Protein AF-A0A0F9LU82-F1 (afdb_monomer)

Organism: NCBI:txid412755

Sequence (277 aa):
MIYMGNAVGRAVEPMHMKAMAPLLRDPKYAYFPQIGDALMERVRGMSATYFLRHTDADIHLSLDSDIIDFKKEAIDLMCEQAEEFGIVGAVYICRSTARTFPASYFKEDQCIEFAHDTTPVPIRWIATGCVAVARRVFQAMVDTGMPLLHEEEDKRAFYDFYETMHYDLGKGNGGLIKLSEDYSFSERAMKLGFQSYINPAIRVGHVGPYVHRIEDMAQTILAPQPLSLTHVGKFWHIACEGIEETPEAMGRLKGDKPPREIQERFEKLKKETADVD

Mean predicted aligned error: 5.87 Å

Radius of gyration: 20.96 Å; Cα contacts (8 Å, |Δi|>4): 516; chains: 1; bounding box: 54×44×59 Å

Foldseek 3Di:
DEEEAEEEADDADPQLVVQCVVVVPDPLYDYDYFDDDNPRLLSVQLSLQCCLPPDPRFKYWYAYRQKHPWHPVLLVLQQVVCNVQFKEWAWFWDPAPLDTDIPFAADPLDDDDLDQQQDWDFGQFDDRNTMMGGSVLVVLLVVVVQDFPPVVVPSSTGGSLQDKDWDAPDPPRPGIDIDGSRNSNQVSSVVSVHTHIYGSPTWIFGDDVHTGTPCSNVDFAADDFDWDWDDDDPDIDIDTPRHTDDSVNSVHDPPPPPPPVVVVSVVVSVVVVVVVD

Secondary structure (DSSP, 8-state):
-EEE--EE-S---HHHHHHHHHHHTSTTEEE--EES-S-HHHHHHHHHHHHHHH---SEEEEE-TTEE---HHHHHHHHHHHHHHEEEE---B-S-SS---BSSBPPTT-----SS----EE-SB--TTEEEEEHHHHHHHHTTT--EETGGGGGG-EE-TT--EEEE--TTTT-EEEE-HHHHHHHHHHHTT-EEEE-TT---EEESSSEE-GGGGGPPPBPS--EEEEEETTEEEEEE---BPPTTTTTPPTT-SPPHHHHHHHHHHHHHHHTT-

Solvent-accessible surface area (backbone atoms only — not comparable to full-atom values): 15264 Å² total; per-residue (Å²): 85,37,34,33,32,20,46,34,70,87,64,70,39,71,59,23,54,60,40,42,48,67,45,74,72,35,88,60,43,45,83,51,70,37,68,87,50,90,54,60,39,57,38,42,12,30,30,52,34,44,47,68,74,74,47,87,41,49,31,45,32,24,50,28,32,44,40,22,70,46,50,58,71,55,52,51,49,36,45,58,48,3,67,80,53,34,29,21,25,46,63,37,36,44,86,40,95,63,62,55,46,64,57,41,44,65,47,87,92,63,82,79,78,75,48,83,59,63,66,69,42,79,41,54,24,45,38,59,46,35,25,18,33,17,46,68,56,59,48,56,50,44,73,75,68,57,62,68,39,54,60,92,54,58,91,63,24,21,37,68,62,17,53,64,38,80,45,73,61,39,89,92,61,76,26,77,42,76,37,52,32,37,41,24,29,34,49,57,40,40,78,72,74,44,53,34,25,32,28,38,42,49,61,37,29,28,61,52,104,53,75,40,36,64,69,57,66,76,56,86,56,66,41,97,65,76,70,47,80,46,81,58,98,92,44,77,47,79,52,60,85,77,51,63,49,49,62,58,80,50,68,41,70,89,74,78,66,66,56,69,69,55,48,54,50,51,56,50,54,53,51,63,60,63,77,73,117

Structure (mmCIF, N/CA/C/O backbone):
data_AF-A0A0F9LU82-F1
#
_entry.id   AF-A0A0F9LU82-F1
#
loop_
_atom_site.group_PDB
_atom_site.id
_atom_site.type_symbol
_atom_site.label_atom_id
_atom_site.label_alt_id
_atom_site.label_comp_id
_atom_site.label_asym_id
_atom_site.label_entity_id
_atom_site.label_seq_id
_atom_site.pdbx_PDB_ins_code
_atom_site.Cartn_x
_atom_site.Cartn_y
_atom_site.Cartn_z
_atom_site.occupancy
_atom_site.B_iso_or_equiv
_atom_site.auth_seq_id
_atom_site.auth_comp_id
_atom_site.auth_asym_id
_atom_site.auth_atom_id
_atom_site.pdbx_PDB_model_num
ATOM 1 N N . MET A 1 1 ? -13.569 -10.409 12.107 1.00 94.50 1 MET A N 1
ATOM 2 C CA . MET A 1 1 ? -14.141 -10.154 10.745 1.00 94.50 1 MET A CA 1
ATOM 3 C C . MET A 1 1 ? -13.215 -9.202 9.987 1.00 94.50 1 MET A C 1
ATOM 5 O O . MET A 1 1 ? -12.599 -8.374 10.646 1.00 94.50 1 MET A O 1
ATOM 9 N N . ILE A 1 2 ? -13.098 -9.282 8.653 1.00 98.44 2 ILE A N 1
ATOM 10 C CA . ILE A 1 2 ? -12.290 -8.343 7.844 1.00 98.44 2 ILE A CA 1
ATOM 11 C C . ILE A 1 2 ? -13.203 -7.370 7.089 1.00 98.44 2 ILE A C 1
ATOM 13 O O . ILE A 1 2 ? -14.070 -7.784 6.318 1.00 98.44 2 ILE A O 1
ATOM 17 N N . TYR A 1 3 ? -12.978 -6.072 7.278 1.00 98.62 3 TYR A N 1
ATOM 18 C CA . TYR A 1 3 ? -13.652 -5.003 6.546 1.00 98.62 3 TYR A CA 1
ATOM 19 C C . TYR A 1 3 ? -12.828 -4.606 5.320 1.00 98.62 3 TYR A C 1
ATOM 21 O O . TYR A 1 3 ? -11.722 -4.094 5.460 1.00 98.62 3 TYR A O 1
ATOM 29 N N . MET A 1 4 ? -13.360 -4.815 4.118 1.00 98.12 4 MET A N 1
ATOM 30 C CA . MET A 1 4 ? -12.722 -4.410 2.864 1.00 98.12 4 MET A CA 1
ATOM 31 C C . MET A 1 4 ? -13.222 -3.035 2.438 1.00 98.12 4 MET A C 1
ATOM 33 O O . MET A 1 4 ? -14.293 -2.894 1.841 1.00 98.12 4 MET A O 1
ATOM 37 N N . GLY A 1 5 ? -12.427 -2.026 2.771 1.00 96.56 5 GLY A N 1
ATOM 38 C CA . GLY A 1 5 ? -12.754 -0.615 2.658 1.00 96.56 5 GLY A CA 1
ATOM 39 C C . GLY A 1 5 ? -12.129 0.071 1.449 1.00 96.56 5 GLY A C 1
ATOM 40 O O . GLY A 1 5 ? -11.536 1.140 1.608 1.00 96.56 5 GLY A O 1
ATOM 41 N N . ASN A 1 6 ? -12.205 -0.548 0.272 1.00 95.50 6 ASN A N 1
ATOM 42 C CA . ASN A 1 6 ? -11.465 -0.112 -0.914 1.00 95.50 6 ASN A CA 1
ATOM 43 C C . ASN A 1 6 ? -11.845 1.316 -1.336 1.00 95.50 6 ASN A C 1
ATOM 45 O O . ASN A 1 6 ? -13.024 1.628 -1.515 1.00 95.50 6 ASN A O 1
ATOM 49 N N . ALA A 1 7 ? -10.836 2.159 -1.550 1.00 92.56 7 ALA A N 1
ATOM 50 C CA . ALA A 1 7 ? -10.994 3.488 -2.121 1.00 92.56 7 ALA A CA 1
ATOM 51 C C . ALA A 1 7 ? -10.928 3.392 -3.652 1.00 92.56 7 ALA A C 1
ATOM 53 O O . ALA A 1 7 ? -9.893 3.049 -4.220 1.00 92.56 7 ALA A O 1
ATOM 54 N N . VAL A 1 8 ? -12.044 3.650 -4.333 1.00 91.25 8 VAL A N 1
ATOM 55 C CA . VAL A 1 8 ? -12.148 3.487 -5.789 1.00 91.25 8 VAL A CA 1
ATOM 56 C C . VAL A 1 8 ? -12.160 4.859 -6.452 1.00 91.25 8 VAL A C 1
ATOM 58 O O . VAL A 1 8 ? -13.123 5.614 -6.332 1.00 91.25 8 VAL A O 1
ATOM 61 N N . GLY A 1 9 ? -11.096 5.166 -7.196 1.00 78.88 9 GLY A N 1
ATOM 62 C CA . GLY A 1 9 ? -10.938 6.467 -7.845 1.00 78.88 9 GLY A CA 1
ATOM 63 C C . GLY A 1 9 ? -11.918 6.705 -9.000 1.00 78.88 9 GLY A C 1
ATOM 64 O O . GLY A 1 9 ? -12.743 7.613 -8.948 1.00 78.88 9 GLY A O 1
ATOM 65 N N . ARG A 1 10 ? -11.806 5.930 -10.088 1.00 80.56 10 ARG A N 1
ATOM 66 C CA . ARG A 1 10 ? -12.598 6.157 -11.321 1.00 80.56 10 ARG A CA 1
ATOM 67 C C . ARG A 1 10 ? -13.255 4.907 -11.881 1.00 80.56 10 ARG A C 1
ATOM 69 O O . ARG A 1 10 ? -14.376 4.976 -12.372 1.00 80.56 10 ARG A O 1
ATOM 76 N N . ALA A 1 11 ? -12.544 3.791 -11.849 1.00 88.94 11 ALA A N 1
ATOM 77 C CA . ALA A 1 11 ? -12.988 2.533 -12.416 1.00 88.94 11 ALA A CA 1
ATOM 78 C C . ALA A 1 11 ? -12.410 1.379 -11.603 1.00 88.94 11 ALA A C 1
ATOM 80 O O . ALA A 1 11 ? -11.414 1.544 -10.895 1.00 88.94 11 ALA A O 1
ATOM 81 N N . VAL A 1 12 ? -13.045 0.218 -11.729 1.00 92.94 12 VAL A N 1
ATOM 82 C CA . VAL A 1 12 ? -12.541 -1.031 -11.171 1.00 92.94 12 VAL A CA 1
ATOM 83 C C . VAL A 1 12 ? -12.042 -1.904 -12.304 1.00 92.94 12 VAL A C 1
ATOM 85 O O . VAL A 1 12 ? -12.783 -2.170 -13.251 1.00 92.94 12 VAL A O 1
ATOM 88 N N . GLU A 1 13 ? -10.797 -2.355 -12.199 1.00 95.44 13 GLU A N 1
ATOM 89 C CA . GLU A 1 13 ? -10.204 -3.203 -13.221 1.00 95.44 13 GLU A CA 1
ATOM 90 C C . GLU A 1 13 ? -10.887 -4.583 -13.244 1.00 95.44 13 GLU A C 1
ATOM 92 O O . GLU A 1 13 ? -11.084 -5.200 -12.190 1.00 95.44 13 GLU A O 1
ATOM 97 N N . PRO A 1 14 ? -11.221 -5.149 -14.420 1.00 95.75 14 PRO A N 1
ATOM 98 C CA . PRO A 1 14 ? -11.837 -6.477 -14.492 1.00 95.75 14 PRO A CA 1
ATOM 99 C C . PRO A 1 14 ? -10.992 -7.566 -13.818 1.00 95.75 14 PRO A C 1
ATOM 101 O O . PRO A 1 14 ? -11.519 -8.480 -13.178 1.00 95.75 14 PRO A O 1
ATOM 104 N N . MET A 1 15 ? -9.666 -7.448 -13.921 1.00 96.44 15 MET A N 1
ATOM 105 C CA . MET A 1 15 ? -8.729 -8.366 -13.274 1.00 96.44 15 MET A CA 1
ATOM 106 C C . MET A 1 15 ? -8.678 -8.181 -11.752 1.00 96.44 15 MET A C 1
ATOM 108 O O . MET A 1 15 ? -8.490 -9.170 -11.044 1.00 96.44 15 MET A O 1
ATOM 112 N N . HIS A 1 16 ? -8.938 -6.972 -11.243 1.00 97.00 16 HIS A N 1
ATOM 113 C CA . HIS A 1 16 ? -9.127 -6.740 -9.810 1.00 97.00 16 HIS A CA 1
ATOM 114 C C . HIS A 1 16 ? -10.376 -7.472 -9.318 1.00 97.00 16 HIS A C 1
ATOM 116 O O . HIS A 1 16 ? -10.304 -8.234 -8.359 1.00 97.00 16 HIS A O 1
ATOM 122 N N . MET A 1 17 ? -11.506 -7.363 -10.030 1.00 96.56 17 MET A N 1
ATOM 123 C CA . MET A 1 17 ? -12.724 -8.104 -9.665 1.00 96.56 17 MET A CA 1
ATOM 124 C C . MET A 1 17 ? -12.529 -9.622 -9.697 1.00 96.56 17 MET A C 1
ATOM 126 O O . MET A 1 17 ? -13.060 -10.334 -8.843 1.00 96.56 17 MET A O 1
ATOM 130 N N . LYS A 1 18 ? -11.737 -10.132 -10.648 1.00 97.25 18 LYS A N 1
ATOM 131 C CA . LYS A 1 18 ? -11.356 -11.549 -10.685 1.00 97.25 18 LYS A CA 1
ATOM 132 C C . LYS A 1 18 ? -10.555 -11.955 -9.441 1.00 97.25 18 LYS A C 1
ATOM 134 O O . LYS A 1 18 ? -10.846 -13.007 -8.877 1.00 97.25 18 LYS A O 1
ATOM 139 N N . ALA A 1 19 ? -9.589 -11.138 -9.019 1.00 97.19 19 ALA A N 1
ATOM 140 C CA . ALA A 1 19 ? -8.785 -11.376 -7.817 1.00 97.19 19 ALA A CA 1
ATOM 141 C C . ALA A 1 19 ? -9.605 -11.231 -6.518 1.00 97.19 19 ALA A C 1
ATOM 143 O O . ALA A 1 19 ? -9.403 -11.991 -5.575 1.00 97.19 19 ALA A O 1
ATOM 144 N N . MET A 1 20 ? -10.594 -10.332 -6.494 1.00 97.62 20 MET A N 1
ATOM 145 C CA . MET A 1 20 ? -11.529 -10.148 -5.378 1.00 97.62 20 MET A CA 1
ATOM 146 C C . MET A 1 20 ? -12.541 -11.291 -5.236 1.00 97.62 20 MET A C 1
ATOM 148 O O . MET A 1 20 ? -13.021 -11.542 -4.134 1.00 97.62 20 MET A O 1
ATOM 152 N N . ALA A 1 21 ? -12.902 -11.988 -6.319 1.00 98.12 21 ALA A N 1
ATOM 153 C CA . ALA A 1 21 ? -14.004 -12.955 -6.303 1.00 98.12 21 ALA A CA 1
ATOM 154 C C . ALA A 1 21 ? -13.880 -14.066 -5.233 1.00 98.12 21 ALA A C 1
ATOM 156 O O . ALA A 1 21 ? -14.900 -14.400 -4.631 1.00 98.12 21 ALA A O 1
ATOM 157 N N . PRO A 1 22 ? -12.694 -14.645 -4.953 1.00 98.38 22 PRO A N 1
ATOM 158 C CA . PRO A 1 22 ? -12.514 -15.557 -3.824 1.00 98.38 22 PRO A CA 1
ATOM 159 C C . PRO A 1 22 ? -12.754 -14.905 -2.454 1.00 98.38 22 PRO A C 1
ATOM 161 O O . PRO A 1 22 ? -13.346 -15.549 -1.595 1.00 98.38 22 PRO A O 1
ATOM 164 N N . LEU A 1 23 ? -12.342 -13.646 -2.258 1.00 98.25 23 LEU A N 1
ATOM 165 C CA . LEU A 1 23 ? -12.567 -12.901 -1.010 1.00 98.25 23 LEU A CA 1
ATOM 166 C C . LEU A 1 23 ? -14.058 -12.621 -0.806 1.00 98.25 23 LEU A C 1
ATOM 168 O O . LEU A 1 23 ? -14.605 -12.903 0.249 1.00 98.25 23 LEU A O 1
ATOM 172 N N . LEU A 1 24 ? -14.741 -12.147 -1.852 1.00 97.75 24 LEU A N 1
ATOM 173 C CA . LEU A 1 24 ? -16.168 -11.796 -1.817 1.00 97.75 24 LEU A CA 1
ATOM 174 C C . LEU A 1 24 ? -17.103 -12.996 -1.593 1.00 97.75 24 LEU A C 1
ATOM 176 O O . LEU A 1 24 ? -18.275 -12.808 -1.277 1.00 97.75 24 LEU A O 1
ATOM 180 N N . ARG A 1 25 ? -16.618 -14.224 -1.805 1.00 98.12 25 ARG A N 1
ATOM 181 C CA . ARG A 1 25 ? -17.367 -15.461 -1.531 1.00 98.12 25 ARG A CA 1
ATOM 182 C C . ARG A 1 25 ? -17.151 -15.988 -0.118 1.00 98.12 25 ARG A C 1
ATOM 184 O O . ARG A 1 25 ? -17.876 -16.892 0.290 1.00 98.12 25 ARG A O 1
ATOM 191 N N . ASP A 1 26 ? -16.154 -15.475 0.591 1.00 98.38 26 ASP A N 1
ATOM 192 C CA . ASP A 1 26 ? -15.828 -15.908 1.939 1.00 98.38 26 ASP A CA 1
ATOM 193 C C . ASP A 1 26 ? -16.522 -14.987 2.960 1.00 98.38 26 ASP A C 1
ATOM 195 O O . ASP A 1 26 ? -16.278 -13.778 2.953 1.00 98.38 26 ASP A O 1
ATOM 199 N N . PRO A 1 27 ? -17.368 -15.527 3.859 1.00 97.38 27 PRO A N 1
ATOM 200 C CA . PRO A 1 27 ? -18.075 -14.733 4.865 1.00 97.38 27 PRO A CA 1
ATOM 201 C C . PRO A 1 27 ? -17.150 -14.026 5.871 1.00 97.38 27 PRO A C 1
ATOM 203 O O . PRO A 1 27 ? -17.616 -13.155 6.603 1.00 97.38 27 PRO A O 1
ATOM 206 N N . LYS A 1 28 ? -15.851 -14.362 5.919 1.00 97.69 28 LYS A N 1
ATOM 207 C CA . LYS A 1 28 ? -14.835 -13.632 6.696 1.00 97.69 28 LYS A CA 1
ATOM 208 C C . LYS A 1 28 ? -14.703 -12.174 6.242 1.00 97.69 28 LYS A C 1
ATOM 210 O O . LYS A 1 28 ? -14.330 -11.328 7.060 1.00 97.69 28 LYS A O 1
ATOM 215 N N . TYR A 1 29 ? -14.997 -11.886 4.973 1.00 98.44 29 TYR A N 1
ATOM 216 C CA . TYR A 1 29 ? -14.816 -10.577 4.358 1.00 98.44 29 TYR A CA 1
ATOM 217 C C . TYR A 1 29 ? -16.147 -9.866 4.122 1.00 98.44 29 TYR A C 1
ATOM 219 O O . TYR A 1 29 ? -17.061 -10.397 3.494 1.00 98.44 29 TYR A O 1
ATOM 227 N N . ALA A 1 30 ? -16.217 -8.609 4.545 1.00 97.81 30 ALA A N 1
ATOM 228 C CA . ALA A 1 30 ? -17.339 -7.728 4.267 1.00 97.81 30 ALA A CA 1
ATOM 229 C C . ALA A 1 30 ? -16.876 -6.566 3.375 1.00 97.81 30 ALA A C 1
ATOM 231 O O . ALA A 1 30 ? -15.903 -5.885 3.693 1.00 97.81 30 ALA A O 1
ATOM 232 N N . TYR A 1 31 ? -17.537 -6.365 2.233 1.00 97.06 31 TYR A N 1
ATOM 233 C CA . TYR A 1 31 ? -17.101 -5.427 1.193 1.00 97.06 31 TYR A CA 1
ATOM 234 C C . TYR A 1 31 ? -17.884 -4.115 1.227 1.00 97.06 31 TYR A C 1
ATOM 236 O O . TYR A 1 31 ? -19.092 -4.104 0.990 1.00 97.06 31 TYR A O 1
ATOM 244 N N . PHE A 1 32 ? -17.178 -3.013 1.478 1.00 95.62 32 PHE A N 1
ATOM 245 C CA . PHE A 1 32 ? -17.744 -1.673 1.633 1.00 95.62 32 PHE A CA 1
ATOM 246 C C . PHE A 1 32 ? -16.892 -0.636 0.879 1.00 95.62 32 PHE A C 1
ATOM 248 O O . PHE A 1 32 ? -16.183 0.165 1.496 1.00 95.62 32 PHE A O 1
ATOM 255 N N . PRO A 1 33 ? -16.907 -0.656 -0.466 1.00 94.44 33 PRO A N 1
ATOM 256 C CA . PRO A 1 33 ? -16.108 0.270 -1.254 1.00 94.44 33 PRO A CA 1
ATOM 257 C C . PRO A 1 33 ? -16.604 1.708 -1.094 1.00 94.44 33 PRO A C 1
ATOM 259 O O . PRO A 1 33 ? -17.808 1.963 -1.033 1.00 94.44 33 PRO A O 1
ATOM 262 N N . GLN A 1 34 ? -15.668 2.652 -1.107 1.00 93.25 34 GLN A N 1
ATOM 263 C CA . GLN A 1 34 ? -15.951 4.081 -1.165 1.00 93.25 34 GLN A CA 1
ATOM 264 C C . GLN A 1 34 ? -15.673 4.593 -2.582 1.00 93.25 34 GLN A C 1
ATOM 266 O O . GLN A 1 34 ? -14.581 4.400 -3.120 1.00 93.25 34 GLN A O 1
ATOM 271 N N . ILE A 1 35 ? -16.681 5.214 -3.197 1.00 90.88 35 ILE A N 1
ATOM 272 C CA . ILE A 1 35 ? -16.677 5.665 -4.598 1.00 90.88 35 ILE A CA 1
ATOM 273 C C . ILE A 1 35 ? -17.118 7.129 -4.696 1.00 90.88 35 ILE A C 1
ATOM 275 O O . ILE A 1 35 ? -17.832 7.634 -3.831 1.00 90.88 35 ILE A O 1
ATOM 279 N N . GLY A 1 36 ? -16.783 7.783 -5.811 1.00 84.56 36 GLY A N 1
ATOM 280 C CA . GLY A 1 36 ? -17.400 9.059 -6.191 1.00 84.56 36 GLY A CA 1
ATOM 281 C C . GLY A 1 36 ? -16.756 10.301 -5.579 1.00 84.56 36 GLY A C 1
ATOM 282 O O . GLY A 1 36 ? -17.395 11.349 -5.519 1.00 84.56 36 GLY A O 1
ATOM 283 N N . ASP A 1 37 ? -15.499 10.201 -5.158 1.00 88.75 37 ASP A N 1
ATOM 284 C CA . ASP A 1 37 ? -14.748 11.320 -4.608 1.00 88.75 37 ASP A CA 1
ATOM 285 C C . ASP A 1 37 ? -13.298 11.297 -5.114 1.00 88.75 37 ASP A C 1
ATOM 287 O O . ASP A 1 37 ? -12.630 10.265 -5.134 1.00 88.75 37 ASP A O 1
ATOM 291 N N . ALA A 1 38 ? -12.836 12.451 -5.596 1.00 89.44 38 ALA A N 1
ATOM 292 C CA . ALA A 1 38 ? -11.511 12.618 -6.179 1.00 89.44 38 ALA A CA 1
ATOM 293 C C . ALA A 1 38 ? -10.412 12.822 -5.123 1.00 89.44 38 ALA A C 1
ATOM 295 O O . ALA A 1 38 ? -9.231 12.694 -5.447 1.00 89.44 38 ALA A O 1
ATOM 296 N N . LEU A 1 39 ? -10.782 13.160 -3.883 1.00 93.25 39 LEU A N 1
ATOM 297 C CA . LEU A 1 39 ? -9.842 13.397 -2.798 1.00 93.25 39 LEU A CA 1
ATOM 298 C C . LEU A 1 39 ? -9.578 12.096 -2.037 1.00 93.25 39 LEU A C 1
ATOM 300 O O . LEU A 1 39 ? -10.348 11.700 -1.164 1.00 93.25 39 LEU A O 1
ATOM 304 N N . MET A 1 40 ? -8.477 11.426 -2.375 1.00 92.25 40 MET A N 1
ATOM 305 C CA . MET A 1 40 ? -8.234 10.056 -1.915 1.00 92.25 40 MET A CA 1
ATOM 306 C C . MET A 1 40 ? -7.983 9.946 -0.406 1.00 92.25 40 MET A C 1
ATOM 308 O O . MET A 1 40 ? -8.458 8.996 0.214 1.00 92.25 40 MET A O 1
ATOM 312 N N . GLU A 1 41 ? -7.363 10.960 0.207 1.00 95.44 41 GLU A N 1
ATOM 313 C CA . GLU A 1 41 ? -7.236 11.060 1.671 1.00 95.44 41 GLU A CA 1
ATOM 314 C C . GLU A 1 41 ? -8.608 11.033 2.370 1.00 95.44 41 GLU A C 1
ATOM 316 O O . GLU A 1 41 ? -8.802 10.269 3.316 1.00 95.44 41 GLU A O 1
ATOM 321 N N . ARG A 1 42 ? -9.606 11.749 1.831 1.00 95.38 42 ARG A N 1
ATOM 322 C CA . ARG A 1 42 ? -10.973 11.763 2.370 1.00 95.38 42 ARG A CA 1
ATOM 323 C C . ARG A 1 42 ? -11.689 10.436 2.152 1.00 95.38 42 ARG A C 1
ATOM 325 O O . ARG A 1 42 ? -12.332 9.939 3.069 1.00 95.38 42 ARG A O 1
ATOM 332 N N . VAL A 1 43 ? -11.557 9.827 0.972 1.00 95.12 43 VAL A N 1
ATOM 333 C CA . VAL A 1 43 ? -12.151 8.509 0.671 1.00 95.12 43 VAL A CA 1
ATOM 334 C C . VAL A 1 43 ? -11.651 7.444 1.647 1.00 95.12 43 VAL A C 1
ATOM 336 O O . VAL A 1 43 ? -12.449 6.710 2.238 1.00 95.12 43 VAL A O 1
ATOM 339 N N . ARG A 1 44 ? -10.330 7.379 1.849 1.00 96.69 44 ARG A N 1
ATOM 340 C CA . ARG A 1 44 ? -9.706 6.444 2.794 1.00 96.69 44 ARG A CA 1
ATOM 341 C C . ARG A 1 44 ? -10.087 6.777 4.239 1.00 96.69 44 ARG A C 1
ATOM 343 O O . ARG A 1 44 ? -10.415 5.864 4.995 1.00 96.69 44 ARG A O 1
ATOM 350 N N . GLY A 1 45 ? -10.139 8.061 4.598 1.00 97.25 45 GLY A N 1
ATOM 351 C CA . GLY A 1 45 ? -10.600 8.534 5.906 1.00 97.25 45 GLY A CA 1
ATOM 352 C C . GLY A 1 45 ? -12.037 8.111 6.222 1.00 97.25 45 GLY A C 1
ATOM 353 O O . GLY A 1 45 ? -12.283 7.534 7.282 1.00 97.25 45 GLY A O 1
ATOM 354 N N . MET A 1 46 ? -12.981 8.317 5.296 1.00 97.00 46 MET A N 1
ATOM 355 C CA . MET A 1 46 ? -14.379 7.873 5.435 1.00 97.00 46 MET A CA 1
ATOM 356 C C . MET A 1 46 ? -14.462 6.353 5.598 1.00 97.00 46 MET A C 1
ATOM 358 O O . MET A 1 46 ? -15.149 5.859 6.489 1.00 97.00 46 MET A O 1
ATOM 362 N N . SER A 1 47 ? -13.712 5.606 4.782 1.00 97.25 47 SER A N 1
ATOM 363 C CA . SER A 1 47 ? -13.653 4.145 4.850 1.00 97.25 47 SER A CA 1
ATOM 364 C C . SER A 1 47 ? -13.168 3.639 6.215 1.00 97.25 47 SER A C 1
ATOM 366 O O . SER A 1 47 ? -13.832 2.814 6.848 1.00 97.25 47 SER A O 1
ATOM 368 N N . ALA A 1 48 ? -12.035 4.157 6.692 1.00 98.12 48 ALA A N 1
ATOM 369 C CA . ALA A 1 48 ? -11.454 3.791 7.981 1.00 98.12 48 ALA A CA 1
ATOM 370 C C . ALA A 1 48 ? -12.329 4.242 9.161 1.00 98.12 48 ALA A C 1
ATOM 372 O O . ALA A 1 48 ? -12.461 3.524 10.151 1.00 98.12 48 ALA A O 1
ATOM 373 N N . THR A 1 49 ? -12.984 5.399 9.046 1.00 98.06 49 THR A N 1
ATOM 374 C CA . THR A 1 49 ? -13.917 5.890 10.067 1.00 98.06 49 THR A CA 1
ATOM 375 C C . THR A 1 49 ? -15.152 5.009 10.158 1.00 98.06 49 THR A C 1
ATOM 377 O O . THR A 1 49 ? -15.574 4.671 11.264 1.00 98.06 49 THR A O 1
ATOM 380 N N . TYR A 1 50 ? -15.706 4.585 9.019 1.00 97.12 50 TYR A N 1
ATOM 381 C CA . TYR A 1 50 ? -16.853 3.686 9.005 1.00 97.12 50 TYR A CA 1
ATOM 382 C C . TYR A 1 50 ? -16.508 2.335 9.631 1.00 97.12 50 TYR A C 1
ATOM 384 O O . TYR A 1 50 ? -17.219 1.858 10.515 1.00 97.12 50 TYR A O 1
ATOM 392 N N . PHE A 1 51 ? -15.371 1.759 9.234 1.00 98.12 51 PHE A N 1
ATOM 393 C CA . PHE A 1 51 ? -14.808 0.575 9.873 1.00 98.12 51 PHE A CA 1
ATOM 394 C C . PHE A 1 51 ? -14.721 0.738 11.393 1.00 98.12 51 PHE A C 1
ATOM 396 O O . PHE A 1 51 ? -15.234 -0.107 12.132 1.00 98.12 51 PHE A O 1
ATOM 403 N N . LEU A 1 52 ? -14.128 1.840 11.860 1.00 98.00 52 LEU A N 1
ATOM 404 C CA . LEU A 1 52 ? -13.897 2.080 13.277 1.00 98.00 52 LEU A CA 1
ATOM 405 C C . LEU A 1 52 ? -15.205 2.259 14.065 1.00 98.00 52 LEU A C 1
ATOM 407 O O . LEU A 1 52 ? -15.347 1.684 15.141 1.00 98.00 52 LEU A O 1
ATOM 411 N N . ARG A 1 53 ? -16.170 3.022 13.540 1.00 96.50 53 ARG A N 1
ATOM 412 C CA . ARG A 1 53 ? -17.370 3.445 14.286 1.00 96.50 53 ARG A CA 1
ATOM 413 C C . ARG A 1 53 ? -18.588 2.542 14.109 1.00 96.50 53 ARG A C 1
ATOM 415 O O . ARG A 1 53 ? -19.455 2.535 14.979 1.00 96.50 53 ARG A O 1
ATOM 422 N N . HIS A 1 54 ? -18.689 1.823 12.993 1.00 95.88 54 HIS A N 1
ATOM 423 C CA . HIS A 1 54 ? -19.933 1.155 12.584 1.00 95.88 54 HIS A CA 1
ATOM 424 C C . HIS A 1 54 ? -19.793 -0.349 12.360 1.00 95.88 54 HIS A C 1
ATOM 426 O O . HIS A 1 54 ? -20.750 -0.998 11.945 1.00 95.88 54 HIS A O 1
ATOM 432 N N . THR A 1 55 ? -18.622 -0.919 12.639 1.00 97.44 55 THR A N 1
ATOM 433 C CA . THR A 1 55 ? -18.390 -2.361 12.528 1.00 97.44 55 THR A CA 1
ATOM 434 C C . THR A 1 55 ? -17.615 -2.875 13.735 1.00 97.44 55 THR A C 1
ATOM 436 O O . THR A 1 55 ? -16.947 -2.106 14.424 1.00 97.44 55 THR A O 1
ATOM 439 N N . ASP A 1 56 ? -17.674 -4.184 13.952 1.00 97.19 56 ASP A N 1
ATOM 440 C CA . ASP A 1 56 ? -16.876 -4.948 14.913 1.00 97.19 56 ASP A CA 1
ATOM 441 C C . ASP A 1 56 ? -15.694 -5.679 14.244 1.00 97.19 56 ASP A C 1
ATOM 443 O O . ASP A 1 56 ? -15.051 -6.517 14.864 1.00 97.19 56 ASP A O 1
ATOM 447 N N . ALA A 1 57 ? -15.385 -5.371 12.977 1.00 98.38 57 ALA A N 1
ATOM 448 C CA . ALA A 1 57 ? -14.267 -5.985 12.263 1.00 98.38 57 ALA A CA 1
ATOM 449 C C . ALA A 1 57 ? -12.916 -5.646 12.910 1.00 98.38 57 ALA A C 1
ATOM 451 O O . ALA A 1 57 ? -12.699 -4.526 13.359 1.00 98.38 57 ALA A O 1
ATOM 452 N N . ASP A 1 58 ? -11.969 -6.572 12.895 1.00 98.50 58 ASP A N 1
ATOM 453 C CA . ASP A 1 58 ? -10.675 -6.409 13.570 1.00 98.50 58 ASP A CA 1
ATOM 454 C C . ASP A 1 58 ? -9.634 -5.759 12.655 1.00 98.50 58 ASP A C 1
ATOM 456 O O . ASP A 1 58 ? -8.765 -5.012 13.111 1.00 98.50 58 ASP A O 1
ATOM 460 N N . ILE A 1 59 ? -9.773 -5.996 11.349 1.00 98.81 59 ILE A N 1
ATOM 461 C CA . ILE A 1 59 ? -8.857 -5.550 10.302 1.00 98.81 59 ILE A CA 1
ATOM 462 C C . ILE A 1 59 ? -9.609 -4.724 9.257 1.00 98.81 59 ILE A C 1
ATOM 464 O O . ILE A 1 59 ? -10.637 -5.157 8.728 1.00 98.81 59 ILE A O 1
ATOM 468 N N . HIS A 1 60 ? -9.049 -3.562 8.923 1.00 98.81 60 HIS A N 1
ATOM 469 C CA . HIS A 1 60 ? -9.361 -2.807 7.713 1.00 98.81 60 HIS A CA 1
ATOM 470 C C . HIS A 1 60 ? -8.409 -3.253 6.606 1.00 98.81 60 HIS A C 1
ATOM 472 O O . HIS A 1 60 ? -7.193 -3.148 6.748 1.00 98.81 60 HIS A O 1
ATOM 478 N N . LEU A 1 61 ? -8.960 -3.780 5.521 1.00 98.75 61 LEU A N 1
ATOM 479 C CA . LEU A 1 61 ? -8.232 -4.159 4.321 1.00 98.75 61 LEU A CA 1
ATOM 480 C C . LEU A 1 61 ? -8.527 -3.136 3.222 1.00 98.75 61 LEU A C 1
ATOM 482 O O . LEU A 1 61 ? -9.681 -2.927 2.847 1.00 98.75 61 LEU A O 1
ATOM 486 N N . SER A 1 62 ? -7.472 -2.532 2.688 1.00 98.06 62 SER A N 1
ATOM 487 C CA . SER A 1 62 ? -7.523 -1.636 1.537 1.00 98.06 62 SER A CA 1
ATOM 488 C C . SER A 1 62 ? -6.848 -2.304 0.345 1.00 98.06 62 SER A C 1
ATOM 490 O O . SER A 1 62 ? -5.659 -2.624 0.396 1.00 98.06 62 SER A O 1
ATOM 492 N N . LEU A 1 63 ? -7.623 -2.509 -0.721 1.00 97.88 63 LEU A N 1
ATOM 493 C CA . LEU A 1 63 ? -7.150 -2.979 -2.020 1.00 97.88 63 LEU A CA 1
ATOM 494 C C . LEU A 1 63 ? -7.563 -1.959 -3.085 1.00 97.88 63 LEU A C 1
ATOM 496 O O . LEU A 1 63 ? -8.750 -1.826 -3.394 1.00 97.88 63 LEU A O 1
ATOM 500 N N . ASP A 1 64 ? -6.599 -1.232 -3.639 1.00 96.50 64 ASP A N 1
ATOM 501 C CA . ASP A 1 64 ? -6.856 -0.281 -4.716 1.00 96.50 64 ASP A CA 1
ATOM 502 C C . ASP A 1 64 ? -7.394 -1.023 -5.947 1.00 96.50 64 ASP A C 1
ATOM 504 O O . ASP A 1 64 ? -7.057 -2.179 -6.226 1.00 96.50 64 ASP A O 1
ATOM 508 N N . SER A 1 65 ? -8.278 -0.354 -6.684 1.00 95.75 65 SER A N 1
ATOM 509 C CA . SER A 1 65 ? -9.084 -0.963 -7.746 1.00 95.75 65 SER A CA 1
ATOM 510 C C . SER A 1 65 ? -8.301 -1.345 -9.009 1.00 95.75 65 SER A C 1
ATOM 512 O O . SER A 1 65 ? -8.877 -1.929 -9.929 1.00 95.75 65 SER A O 1
ATOM 514 N N . ASP A 1 66 ? -7.010 -1.016 -9.047 1.00 95.69 66 ASP A N 1
ATOM 515 C CA . ASP A 1 66 ? -6.018 -1.352 -10.067 1.00 95.69 66 ASP A CA 1
ATOM 516 C C . ASP A 1 66 ? -4.897 -2.270 -9.543 1.00 95.69 66 ASP A C 1
ATOM 518 O O . ASP A 1 66 ? -3.963 -2.585 -10.285 1.00 95.69 66 ASP A O 1
ATOM 522 N N . ILE A 1 67 ? -5.003 -2.768 -8.307 1.00 97.44 67 ILE A N 1
ATOM 523 C CA . ILE A 1 67 ? -4.134 -3.824 -7.784 1.00 97.44 67 ILE A CA 1
ATOM 524 C C . ILE A 1 67 ? -4.752 -5.188 -8.084 1.00 97.44 67 ILE A C 1
ATOM 526 O O . ILE A 1 67 ? -5.932 -5.426 -7.823 1.00 97.44 67 ILE A O 1
ATOM 530 N N . ILE A 1 68 ? -3.962 -6.090 -8.665 1.00 97.62 68 ILE A N 1
ATOM 531 C CA . ILE A 1 68 ? -4.408 -7.394 -9.171 1.00 97.62 68 ILE A CA 1
ATOM 532 C C . ILE A 1 68 ? -3.433 -8.517 -8.792 1.00 97.62 68 ILE A C 1
ATOM 534 O O . ILE A 1 68 ? -2.425 -8.286 -8.129 1.00 97.62 68 ILE A O 1
ATOM 538 N N . ASP A 1 69 ? -3.728 -9.742 -9.237 1.00 96.81 69 ASP A N 1
ATOM 539 C CA . ASP A 1 69 ? -2.904 -10.955 -9.077 1.00 96.81 69 ASP A CA 1
ATOM 540 C C . ASP A 1 69 ? -2.641 -11.413 -7.629 1.00 96.81 69 ASP A C 1
ATOM 542 O O . ASP A 1 69 ? -1.983 -12.434 -7.419 1.00 96.81 69 ASP A O 1
ATOM 546 N N . PHE A 1 70 ? -3.215 -10.740 -6.627 1.00 97.25 70 PHE A N 1
ATOM 547 C CA . PHE A 1 70 ? -3.218 -11.244 -5.258 1.00 97.25 70 PHE A CA 1
ATOM 548 C C . PHE A 1 70 ? -4.042 -12.533 -5.147 1.00 97.25 70 PHE A C 1
ATOM 550 O O . PHE A 1 70 ? -5.061 -12.726 -5.817 1.00 97.25 70 PHE A O 1
ATOM 557 N N . LYS A 1 71 ? -3.591 -13.424 -4.264 1.00 97.88 71 LYS A N 1
ATOM 558 C CA . LYS A 1 71 ? -4.277 -14.674 -3.925 1.00 97.88 71 LYS A CA 1
ATOM 559 C C . LYS A 1 71 ? -4.962 -14.535 -2.577 1.00 97.88 71 LYS A C 1
ATOM 561 O O . LYS A 1 71 ? -4.438 -13.859 -1.694 1.00 97.88 71 LYS A O 1
ATOM 566 N N . LYS A 1 72 ? -6.092 -15.217 -2.398 1.00 98.19 72 LYS A N 1
ATOM 567 C CA . LYS A 1 72 ? -6.840 -15.188 -1.138 1.00 98.19 72 LYS A CA 1
ATOM 568 C C . LYS A 1 72 ? -5.972 -15.593 0.047 1.00 98.19 72 LYS A C 1
ATOM 570 O O . LYS A 1 72 ? -5.959 -14.887 1.040 1.00 98.19 72 LYS A O 1
ATOM 575 N N . GLU A 1 73 ? -5.199 -16.663 -0.097 1.00 98.25 73 GLU A N 1
ATOM 576 C CA . GLU A 1 73 ? -4.358 -17.208 0.972 1.00 98.25 73 GLU A CA 1
ATOM 577 C C . GLU A 1 73 ? -3.285 -16.200 1.412 1.00 98.25 73 GLU A C 1
ATOM 579 O O . GLU A 1 73 ? -2.970 -16.092 2.593 1.00 98.25 73 GLU A O 1
ATOM 584 N N . ALA A 1 74 ? -2.757 -15.417 0.466 1.00 98.25 74 ALA A N 1
ATOM 585 C CA . ALA A 1 74 ? -1.800 -14.355 0.758 1.00 98.25 74 ALA A CA 1
ATOM 586 C C . ALA A 1 74 ? -2.460 -13.174 1.490 1.00 98.25 74 ALA A C 1
ATOM 588 O O . ALA A 1 74 ? -1.871 -12.621 2.414 1.00 98.25 74 ALA A O 1
ATOM 589 N N . ILE A 1 75 ? -3.684 -12.801 1.102 1.00 98.62 75 ILE A N 1
ATOM 590 C CA . ILE A 1 75 ? -4.452 -11.744 1.775 1.00 98.62 75 ILE A CA 1
ATOM 591 C C . ILE A 1 75 ? -4.894 -12.182 3.175 1.00 98.62 75 ILE A C 1
ATOM 593 O O . ILE A 1 75 ? -4.811 -11.384 4.102 1.00 98.62 75 ILE A O 1
ATOM 597 N N . ASP A 1 76 ? -5.323 -13.434 3.349 1.00 98.62 76 ASP A N 1
ATOM 598 C CA . ASP A 1 76 ? -5.639 -14.010 4.659 1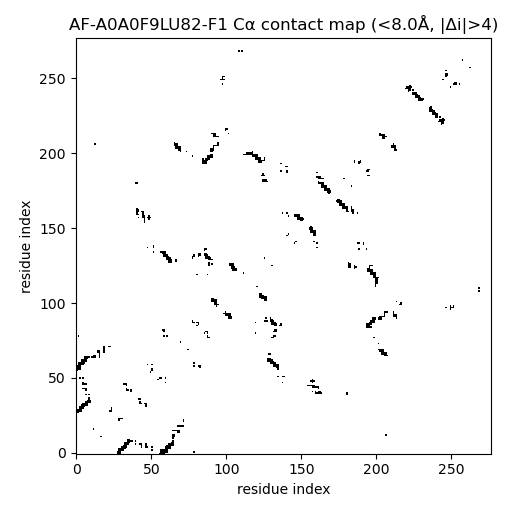.00 98.62 76 ASP A CA 1
ATOM 599 C C . ASP A 1 76 ? -4.439 -13.892 5.604 1.00 98.62 76 ASP A C 1
ATOM 601 O O . ASP A 1 76 ? -4.571 -13.307 6.679 1.00 98.62 76 ASP A O 1
ATOM 605 N N . LEU A 1 77 ? -3.265 -14.348 5.154 1.00 98.62 77 LEU A N 1
ATOM 606 C CA . LEU A 1 77 ? -2.026 -14.262 5.923 1.00 98.62 77 LEU A CA 1
ATOM 607 C C . LEU A 1 77 ? -1.641 -12.811 6.239 1.00 98.62 77 LEU A C 1
ATOM 609 O O . LEU A 1 77 ? -1.262 -12.507 7.363 1.00 98.62 77 LEU A O 1
ATOM 613 N N . MET A 1 78 ? -1.760 -11.898 5.273 1.00 98.62 78 MET A N 1
ATOM 614 C CA . MET A 1 78 ? -1.479 -10.474 5.489 1.00 98.62 78 MET A CA 1
ATOM 615 C C . MET A 1 78 ? -2.396 -9.864 6.558 1.00 98.62 78 MET A C 1
ATOM 617 O O . MET A 1 78 ? -1.940 -9.074 7.383 1.00 98.62 78 MET A O 1
ATOM 621 N N . CYS A 1 79 ? -3.681 -10.229 6.561 1.00 98.75 79 CYS A N 1
ATOM 622 C CA . CYS A 1 79 ? -4.630 -9.782 7.576 1.00 98.75 79 CYS A CA 1
ATOM 623 C C . CYS A 1 79 ? -4.316 -10.374 8.957 1.00 98.75 79 CYS A C 1
ATOM 625 O O . CYS A 1 79 ? -4.343 -9.629 9.931 1.00 98.75 79 CYS A O 1
ATOM 627 N N . GLU A 1 80 ? -3.963 -11.659 9.040 1.00 98.56 80 GLU A N 1
ATOM 628 C CA . GLU A 1 80 ? -3.521 -12.306 10.287 1.00 98.56 80 GLU A CA 1
ATOM 629 C C . GLU A 1 80 ? -2.255 -11.637 10.843 1.00 98.56 80 GLU A C 1
ATOM 631 O O . GLU A 1 80 ? -2.189 -11.279 12.016 1.00 98.56 80 GLU A O 1
ATOM 636 N N . GLN A 1 81 ? -1.275 -11.357 9.983 1.00 98.75 81 GLN A N 1
ATOM 637 C CA . GLN A 1 81 ? -0.067 -10.625 10.364 1.00 98.75 81 GLN A CA 1
ATOM 638 C C . GLN A 1 81 ? -0.389 -9.198 10.833 1.00 98.75 81 GLN A C 1
ATOM 640 O O . GLN A 1 81 ? 0.238 -8.698 11.764 1.00 98.75 81 GLN A O 1
ATOM 645 N N . ALA A 1 82 ? -1.374 -8.521 10.239 1.00 98.75 82 ALA A N 1
ATOM 646 C CA . ALA A 1 82 ? -1.773 -7.191 10.692 1.00 98.75 82 ALA A CA 1
ATOM 647 C C . ALA A 1 82 ? -2.344 -7.190 12.119 1.00 98.75 82 ALA A C 1
ATOM 649 O O . ALA A 1 82 ? -2.164 -6.197 12.824 1.00 98.75 82 ALA A O 1
ATOM 650 N N . GLU A 1 83 ? -2.954 -8.281 12.593 1.00 98.12 83 GLU A N 1
ATOM 651 C CA . GLU A 1 83 ? -3.392 -8.388 13.993 1.00 98.12 83 GLU A CA 1
ATOM 652 C C . GLU A 1 83 ? -2.192 -8.255 14.949 1.00 98.12 83 GLU A C 1
ATOM 654 O O . GLU A 1 83 ? -2.221 -7.444 15.884 1.00 98.12 83 GLU A O 1
ATOM 659 N N . GLU A 1 84 ? -1.091 -8.953 14.654 1.00 98.06 84 GLU A N 1
ATOM 660 C CA . GLU A 1 84 ? 0.145 -8.957 15.449 1.00 98.06 84 GLU A CA 1
ATOM 661 C C . GLU A 1 84 ? 0.989 -7.683 15.269 1.00 98.06 84 GLU A C 1
ATOM 663 O O . GLU A 1 84 ? 1.404 -7.057 16.250 1.00 98.06 84 GLU A O 1
ATOM 668 N N . PHE A 1 85 ? 1.206 -7.255 14.026 1.00 98.56 85 PHE A N 1
ATOM 669 C CA . PHE A 1 85 ? 2.147 -6.183 13.679 1.00 98.56 85 PHE A CA 1
ATOM 670 C C . PHE A 1 85 ? 1.491 -4.800 13.549 1.00 98.56 85 PHE A C 1
ATOM 672 O O . PHE A 1 85 ? 2.174 -3.775 13.538 1.00 98.56 85 PHE A O 1
ATOM 679 N N . GLY A 1 86 ? 0.163 -4.744 13.475 1.00 98.69 86 GLY A N 1
ATOM 680 C CA . GLY A 1 86 ? -0.624 -3.519 13.349 1.00 98.69 86 GLY A CA 1
ATOM 681 C C . GLY A 1 86 ? -0.849 -3.083 11.901 1.00 98.69 86 GLY A C 1
ATOM 682 O O . GLY A 1 86 ? -1.990 -2.827 11.530 1.00 98.69 86 GLY A O 1
ATOM 683 N N . ILE A 1 87 ? 0.208 -2.991 11.087 1.00 98.88 87 ILE A N 1
ATOM 684 C CA . ILE A 1 87 ? 0.137 -2.539 9.686 1.00 98.88 87 ILE A CA 1
ATOM 685 C C . ILE A 1 87 ? 1.003 -3.451 8.818 1.00 98.88 87 ILE A C 1
ATOM 687 O O . ILE A 1 87 ? 2.228 -3.444 8.953 1.00 98.88 87 ILE A O 1
ATOM 691 N N . VAL A 1 88 ? 0.384 -4.196 7.901 1.00 98.88 88 VAL A N 1
ATOM 692 C CA . VAL A 1 88 ? 1.091 -5.102 6.982 1.00 98.88 88 VAL A CA 1
ATOM 693 C C . VAL A 1 88 ? 0.538 -4.943 5.574 1.00 98.88 88 VAL A C 1
ATOM 695 O O . VAL A 1 88 ? -0.675 -4.922 5.386 1.00 98.88 88 VAL A O 1
ATOM 698 N N . GLY A 1 89 ? 1.406 -4.838 4.571 1.00 98.50 89 GLY A N 1
ATOM 699 C CA . GLY A 1 89 ? 0.980 -4.732 3.175 1.00 98.50 89 GLY A CA 1
ATOM 700 C C . GLY A 1 89 ? 1.872 -5.472 2.187 1.00 98.50 89 GLY A C 1
ATOM 701 O O . GLY A 1 89 ? 2.899 -6.055 2.542 1.00 98.50 89 GLY A O 1
ATOM 702 N N . ALA A 1 90 ? 1.464 -5.435 0.922 1.00 98.12 90 ALA A N 1
ATOM 703 C CA . ALA A 1 90 ? 2.234 -5.946 -0.205 1.00 98.12 90 ALA A CA 1
ATOM 704 C C . ALA A 1 90 ? 2.899 -4.794 -0.968 1.00 98.12 90 ALA A C 1
ATOM 706 O O . ALA A 1 90 ? 2.358 -3.690 -1.054 1.00 98.12 90 ALA A O 1
ATOM 707 N N . VAL A 1 91 ? 4.060 -5.059 -1.567 1.00 97.38 91 VAL A N 1
ATOM 708 C CA . VAL A 1 91 ? 4.762 -4.065 -2.386 1.00 97.38 91 VAL A CA 1
ATOM 709 C C . VAL A 1 91 ? 4.331 -4.179 -3.840 1.00 97.38 91 VAL A C 1
ATOM 711 O O . 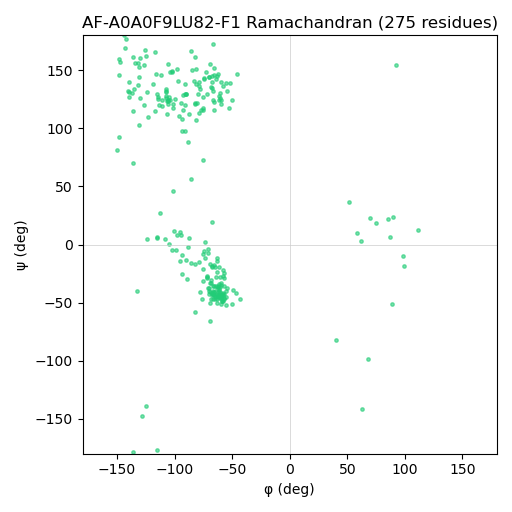VAL A 1 91 ? 4.380 -5.245 -4.448 1.00 97.38 91 VAL A O 1
ATOM 714 N N . TYR A 1 92 ? 3.970 -3.036 -4.405 1.00 96.19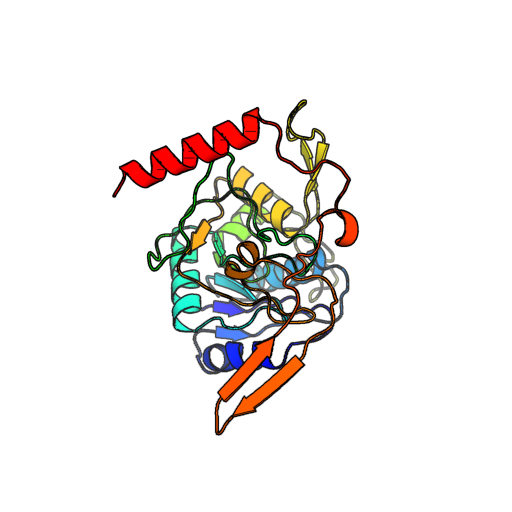 92 TYR A N 1
ATOM 715 C CA . TYR A 1 92 ? 3.789 -2.817 -5.832 1.00 96.19 92 TYR A CA 1
ATOM 716 C C . TYR A 1 92 ? 4.643 -1.627 -6.270 1.00 96.19 92 TYR A C 1
ATOM 718 O O . TYR A 1 92 ? 5.167 -0.883 -5.437 1.00 96.19 92 TYR A O 1
ATOM 726 N N . ILE A 1 93 ? 4.800 -1.442 -7.577 1.00 94.44 93 ILE A N 1
ATOM 727 C CA . ILE A 1 93 ? 5.605 -0.355 -8.143 1.00 94.44 93 ILE A CA 1
ATOM 728 C C . ILE A 1 93 ? 4.717 0.742 -8.726 1.00 94.44 93 ILE A C 1
ATOM 730 O O . ILE A 1 93 ? 3.570 0.496 -9.104 1.00 94.44 93 ILE A O 1
ATOM 734 N N . CYS A 1 94 ? 5.227 1.967 -8.807 1.00 89.88 94 CYS A N 1
ATOM 735 C CA . CYS A 1 94 ? 4.525 3.051 -9.489 1.00 89.88 94 CYS A CA 1
ATOM 736 C C . CYS A 1 94 ? 4.372 2.758 -10.992 1.00 89.88 94 CYS A C 1
ATOM 738 O O . CYS A 1 94 ? 5.287 2.243 -11.634 1.00 89.88 94 CYS A O 1
ATOM 740 N N . ARG A 1 95 ? 3.216 3.133 -11.559 1.00 84.44 95 ARG A N 1
ATOM 741 C CA . ARG A 1 95 ? 2.849 2.913 -12.971 1.00 84.44 95 ARG A CA 1
ATOM 742 C C . ARG A 1 95 ? 3.573 3.876 -13.901 1.00 84.44 95 ARG A C 1
ATOM 744 O O . ARG A 1 95 ? 2.996 4.836 -14.407 1.00 84.44 95 ARG A O 1
ATOM 751 N N . SER A 1 96 ? 4.861 3.651 -14.088 1.00 75.12 96 SER A N 1
ATOM 752 C CA . SER A 1 96 ? 5.680 4.439 -14.996 1.00 75.12 96 SER A CA 1
ATOM 753 C C . SER A 1 96 ? 6.625 3.516 -15.732 1.00 75.12 96 SER A C 1
ATOM 755 O O . SER A 1 96 ? 7.369 2.774 -15.106 1.00 75.12 96 SER A O 1
ATOM 757 N N . THR A 1 97 ? 6.622 3.585 -17.059 1.00 62.97 97 THR A N 1
ATOM 758 C CA . THR A 1 97 ? 7.641 2.924 -17.884 1.00 62.97 97 THR A CA 1
ATOM 759 C C . THR A 1 97 ? 8.988 3.626 -17.771 1.00 62.97 97 THR A C 1
ATOM 761 O O . THR A 1 97 ? 10.026 2.999 -17.901 1.00 62.97 97 THR A O 1
ATOM 764 N N . ALA A 1 98 ? 8.991 4.924 -17.472 1.00 63.59 98 ALA A N 1
ATOM 765 C CA . ALA A 1 98 ? 10.207 5.717 -17.399 1.00 63.59 98 ALA A CA 1
ATOM 766 C C . ALA A 1 98 ? 10.999 5.503 -16.105 1.00 63.59 98 ALA A C 1
ATOM 768 O O . ALA A 1 98 ? 12.232 5.476 -16.107 1.00 63.59 98 ALA A O 1
ATOM 769 N N . ARG A 1 99 ? 10.297 5.402 -14.973 1.00 67.31 99 ARG A N 1
ATOM 770 C CA . ARG A 1 99 ? 10.898 5.285 -13.641 1.00 67.31 99 ARG A CA 1
ATOM 771 C C . ARG A 1 99 ? 9.999 4.442 -12.747 1.00 67.31 99 ARG A C 1
ATOM 773 O O . ARG A 1 99 ? 9.106 4.966 -12.086 1.00 67.31 99 ARG A O 1
ATOM 780 N N . THR A 1 100 ? 10.264 3.146 -12.710 1.00 75.81 100 THR A N 1
ATOM 781 C CA . THR A 1 100 ? 9.646 2.228 -11.756 1.00 75.81 100 THR A CA 1
ATOM 782 C C . THR A 1 100 ? 10.391 2.309 -10.429 1.00 75.81 100 THR A C 1
ATOM 784 O O . THR A 1 100 ? 11.594 2.060 -10.360 1.00 75.81 100 THR A O 1
ATOM 787 N N . PHE A 1 101 ? 9.684 2.667 -9.369 1.00 86.94 101 PHE A N 1
ATOM 788 C CA . PHE A 1 101 ? 10.159 2.562 -7.994 1.00 86.94 101 PHE A CA 1
ATOM 789 C C . PHE A 1 101 ? 9.066 1.893 -7.160 1.00 86.94 101 PHE A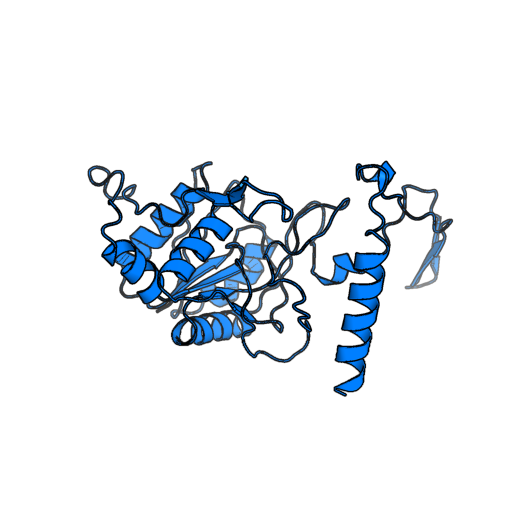 C 1
ATOM 791 O O . PHE A 1 101 ? 7.894 1.943 -7.560 1.00 86.94 101 PHE A O 1
ATOM 798 N N . PRO A 1 102 ? 9.417 1.255 -6.032 1.00 93.25 102 PRO A N 1
ATOM 799 C CA . PRO A 1 102 ? 8.425 0.721 -5.118 1.00 93.25 102 PRO A CA 1
ATOM 800 C C . PRO A 1 102 ? 7.517 1.860 -4.659 1.00 93.25 102 PRO A C 1
ATOM 802 O O . PRO A 1 102 ? 7.993 2.947 -4.337 1.00 93.25 102 PRO A O 1
ATOM 805 N N . ALA A 1 103 ? 6.211 1.617 -4.629 1.00 94.94 103 ALA A N 1
ATOM 806 C CA . ALA A 1 103 ? 5.251 2.595 -4.132 1.00 94.94 103 ALA A CA 1
ATOM 807 C C . ALA A 1 103 ? 5.396 2.821 -2.618 1.00 94.94 103 ALA A C 1
ATOM 809 O O . ALA A 1 103 ? 4.908 3.816 -2.108 1.00 94.94 103 ALA A O 1
ATOM 810 N N . SER A 1 104 ? 6.045 1.893 -1.905 1.00 96.62 104 SER A N 1
ATOM 811 C CA . SER A 1 104 ? 6.368 2.004 -0.479 1.00 96.62 104 SER A CA 1
ATOM 812 C C . SER A 1 104 ? 7.808 2.469 -0.271 1.00 96.62 104 SER A C 1
ATOM 814 O O . SER A 1 104 ? 8.694 2.155 -1.065 1.00 96.62 104 SER A O 1
ATOM 816 N N . TYR A 1 105 ? 8.062 3.162 0.837 1.00 94.94 105 TYR A N 1
ATOM 817 C CA . TYR A 1 105 ? 9.374 3.704 1.174 1.00 94.94 105 TYR A CA 1
ATOM 818 C C . TYR A 1 105 ? 10.083 2.822 2.211 1.00 94.94 105 TYR A C 1
ATOM 820 O O . TYR A 1 105 ? 9.585 2.617 3.322 1.00 94.94 105 TYR A O 1
ATOM 828 N N . PHE A 1 106 ? 11.260 2.301 1.867 1.00 94.88 106 PHE A N 1
ATOM 829 C CA . PHE A 1 106 ? 12.065 1.460 2.763 1.00 94.88 106 PHE A CA 1
ATOM 830 C C . PHE A 1 106 ? 12.957 2.305 3.678 1.00 94.88 106 PHE A C 1
ATOM 832 O O . PHE A 1 106 ? 13.116 3.514 3.484 1.00 94.88 106 PHE A O 1
ATOM 839 N N . LYS A 1 107 ? 13.524 1.686 4.715 1.00 91.50 107 LYS A N 1
ATOM 840 C CA . LYS A 1 107 ? 14.531 2.352 5.550 1.00 91.50 107 LYS A CA 1
ATOM 841 C C . LYS A 1 107 ? 15.823 2.534 4.743 1.00 91.50 107 LYS A C 1
ATOM 843 O O . LYS A 1 107 ? 16.069 1.820 3.773 1.00 91.50 107 LYS A O 1
ATOM 848 N N . GLU A 1 108 ? 16.631 3.521 5.119 1.00 87.19 108 GLU A N 1
ATOM 849 C CA . GLU A 1 108 ? 17.935 3.727 4.481 1.00 87.19 108 GLU A CA 1
ATOM 850 C C . GLU A 1 108 ? 18.809 2.475 4.660 1.00 87.19 108 GLU A C 1
ATOM 852 O O . GLU A 1 108 ? 18.766 1.851 5.719 1.00 87.19 108 GLU A O 1
ATOM 857 N N . ASP A 1 109 ? 19.549 2.092 3.615 1.00 86.56 109 ASP A N 1
ATOM 858 C CA . ASP A 1 109 ? 20.380 0.874 3.540 1.00 86.56 109 ASP A CA 1
ATOM 859 C C . ASP A 1 109 ? 19.665 -0.458 3.746 1.00 86.56 109 ASP A C 1
ATOM 861 O O . ASP A 1 109 ? 20.300 -1.507 3.848 1.00 86.56 109 ASP A O 1
ATOM 865 N N . GLN A 1 110 ? 18.338 -0.453 3.772 1.00 91.88 110 GLN A N 1
ATOM 866 C CA . GLN A 1 110 ? 17.590 -1.677 3.948 1.00 91.88 110 GLN A CA 1
ATOM 867 C C . GLN A 1 110 ? 17.598 -2.502 2.659 1.00 91.88 110 GLN A C 1
ATOM 869 O O . GLN A 1 110 ? 17.019 -2.100 1.648 1.00 91.88 110 GLN A O 1
ATOM 874 N N . CYS A 1 111 ? 18.202 -3.688 2.718 1.00 90.56 111 CYS A N 1
ATOM 875 C CA . CYS A 1 111 ? 18.025 -4.719 1.706 1.00 90.56 111 CYS A CA 1
ATOM 876 C C . CYS A 1 111 ? 16.842 -5.608 2.106 1.00 90.56 111 CYS A C 1
ATOM 878 O O . CYS A 1 111 ? 16.757 -6.052 3.251 1.00 90.56 111 CYS A O 1
ATOM 880 N N . ILE A 1 112 ? 15.910 -5.829 1.180 1.00 91.94 112 ILE A N 1
ATOM 881 C CA . ILE A 1 112 ? 14.769 -6.723 1.379 1.00 91.94 112 ILE A CA 1
ATOM 882 C C . ILE A 1 112 ? 14.761 -7.712 0.228 1.00 91.94 112 ILE A C 1
ATOM 884 O O . ILE A 1 112 ? 14.647 -7.318 -0.935 1.00 91.94 112 ILE A O 1
ATOM 888 N N . GLU A 1 113 ? 14.862 -8.991 0.563 1.00 93.75 113 GLU A N 1
ATOM 889 C CA . GLU A 1 113 ? 14.732 -10.056 -0.412 1.00 93.75 113 GLU A CA 1
ATOM 890 C C . GLU A 1 113 ? 13.254 -10.364 -0.656 1.00 93.75 113 GLU A C 1
ATOM 892 O O . GLU A 1 113 ? 12.504 -10.726 0.249 1.00 93.75 113 GLU A O 1
ATOM 897 N N . PHE A 1 114 ? 12.832 -10.234 -1.908 1.00 93.31 114 PHE A N 1
ATOM 898 C CA . PHE A 1 114 ? 11.504 -10.628 -2.347 1.00 93.31 114 PHE A CA 1
ATOM 899 C C . PHE A 1 114 ? 11.543 -12.099 -2.767 1.00 93.31 114 PHE A C 1
ATOM 901 O O . PHE A 1 114 ? 11.726 -12.414 -3.945 1.00 93.31 114 PHE A O 1
ATOM 908 N N . ALA A 1 115 ? 11.318 -12.994 -1.805 1.00 92.38 115 ALA A N 1
ATOM 909 C CA . ALA A 1 115 ? 11.380 -14.447 -1.984 1.00 92.38 115 ALA A CA 1
ATOM 910 C C . ALA A 1 115 ? 10.109 -15.144 -1.465 1.00 92.38 115 ALA A C 1
ATOM 912 O O . ALA A 1 115 ? 9.015 -14.599 -1.592 1.00 92.38 115 ALA A O 1
ATOM 913 N N . HIS A 1 116 ? 10.235 -16.370 -0.949 1.00 93.25 116 HIS A N 1
ATOM 914 C CA . HIS A 1 116 ? 9.129 -17.159 -0.396 1.00 93.25 116 HIS A CA 1
ATOM 915 C C . HIS A 1 116 ? 8.954 -17.001 1.121 1.00 93.25 116 HIS A C 1
ATOM 917 O O . HIS A 1 116 ? 7.951 -17.480 1.649 1.00 93.25 116 HIS A O 1
ATOM 923 N N . ASP A 1 117 ? 9.894 -16.348 1.812 1.00 95.62 117 ASP A N 1
ATOM 924 C CA . ASP A 1 117 ? 9.756 -16.050 3.238 1.00 95.62 117 ASP A CA 1
ATOM 925 C C . ASP A 1 117 ? 8.601 -15.067 3.458 1.00 95.62 117 ASP A C 1
ATOM 927 O O . ASP A 1 117 ? 8.553 -13.977 2.889 1.00 95.62 117 ASP A O 1
ATOM 931 N N . THR A 1 118 ? 7.640 -15.482 4.274 1.00 96.88 118 THR A N 1
ATOM 932 C CA . THR A 1 118 ? 6.443 -14.708 4.589 1.00 96.88 118 THR A CA 1
ATOM 933 C C . THR A 1 118 ? 6.623 -13.775 5.783 1.00 96.88 118 THR A C 1
ATOM 935 O O . THR A 1 118 ? 5.672 -13.089 6.153 1.00 96.88 118 THR A O 1
ATOM 938 N N . THR A 1 119 ? 7.787 -13.771 6.432 1.00 97.69 119 THR A N 1
ATOM 939 C CA . THR A 1 119 ? 8.046 -12.983 7.642 1.00 97.69 119 THR A CA 1
ATOM 940 C C . THR A 1 119 ? 7.893 -11.483 7.358 1.00 97.69 119 THR A C 1
ATOM 942 O O . THR A 1 119 ? 8.556 -10.965 6.457 1.00 97.69 119 THR A O 1
ATOM 945 N N . PRO A 1 120 ? 7.037 -10.751 8.102 1.00 98.12 120 PRO A N 1
ATOM 946 C CA . PRO A 1 120 ? 6.884 -9.315 7.907 1.00 98.12 120 PRO A CA 1
ATOM 947 C C . PRO A 1 120 ? 8.186 -8.549 8.161 1.00 98.12 120 PRO A C 1
ATOM 949 O O . PRO A 1 120 ? 8.789 -8.647 9.229 1.00 98.12 120 PRO A O 1
ATOM 952 N N . VAL A 1 121 ? 8.595 -7.725 7.197 1.00 98.12 121 VAL A N 1
ATOM 953 C CA . VAL A 1 121 ? 9.806 -6.900 7.266 1.00 98.12 121 VAL A CA 1
ATOM 954 C C . VAL A 1 121 ? 9.420 -5.440 7.525 1.00 98.12 121 VAL A C 1
ATOM 956 O O . VAL A 1 121 ? 8.609 -4.889 6.775 1.00 98.12 121 VAL A O 1
ATOM 959 N N . PRO A 1 122 ? 9.975 -4.772 8.555 1.00 98.31 122 PRO A N 1
ATOM 960 C CA . PRO A 1 122 ? 9.613 -3.395 8.885 1.00 98.31 122 PRO A CA 1
ATOM 961 C C . PRO A 1 122 ? 10.166 -2.415 7.848 1.00 98.31 122 PRO A C 1
ATOM 963 O O . PRO A 1 122 ? 11.366 -2.401 7.607 1.00 98.31 122 PRO A O 1
ATOM 966 N N . ILE A 1 123 ? 9.339 -1.527 7.304 1.00 98.12 123 ILE A N 1
ATOM 967 C CA . ILE A 1 123 ? 9.751 -0.495 6.329 1.00 98.12 123 ILE A CA 1
ATOM 968 C C . ILE A 1 123 ? 9.579 0.915 6.902 1.00 98.12 123 ILE A C 1
ATOM 970 O O . ILE A 1 123 ? 9.261 1.059 8.074 1.00 98.12 123 ILE A O 1
ATOM 974 N N . ARG A 1 124 ? 9.835 1.989 6.150 1.00 96.75 124 ARG A N 1
ATOM 975 C CA . ARG A 1 124 ? 9.615 3.348 6.674 1.00 96.75 124 ARG A CA 1
ATOM 976 C C . ARG A 1 124 ? 8.149 3.750 6.555 1.00 96.75 124 ARG A C 1
ATOM 978 O O . ARG A 1 124 ? 7.516 4.036 7.565 1.00 96.75 124 ARG A O 1
ATOM 985 N N . TRP A 1 125 ? 7.616 3.727 5.337 1.00 98.19 125 TRP A N 1
ATOM 986 C CA . TRP A 1 125 ? 6.240 4.124 5.046 1.00 98.19 125 TRP A CA 1
ATOM 987 C C . TRP A 1 125 ? 5.624 3.196 4.004 1.00 98.19 125 TRP A C 1
ATOM 989 O O . TRP A 1 125 ? 6.248 2.926 2.977 1.00 98.19 125 TRP A O 1
ATOM 999 N N . ILE A 1 126 ? 4.411 2.712 4.261 1.00 98.31 126 ILE A N 1
ATOM 1000 C CA . ILE A 1 126 ? 3.725 1.775 3.372 1.00 98.31 126 ILE A CA 1
ATOM 1001 C C . ILE A 1 126 ? 2.742 2.488 2.452 1.00 98.31 126 ILE A C 1
ATOM 1003 O O . ILE A 1 126 ? 2.032 3.400 2.872 1.00 98.31 126 ILE A O 1
ATOM 1007 N N . ALA A 1 127 ? 2.685 2.038 1.202 1.00 97.44 127 ALA A N 1
ATOM 1008 C CA . ALA A 1 127 ? 1.650 2.447 0.266 1.00 97.44 127 ALA A CA 1
ATOM 1009 C C . ALA A 1 127 ? 0.325 1.756 0.605 1.00 97.44 127 ALA A C 1
ATOM 1011 O O . ALA A 1 127 ? 0.292 0.581 0.971 1.00 97.44 127 ALA A O 1
ATOM 1012 N N . THR A 1 128 ? -0.788 2.465 0.453 1.00 96.75 128 THR A N 1
ATOM 1013 C CA . THR A 1 128 ? -2.094 2.001 0.959 1.00 96.75 128 THR A CA 1
ATOM 1014 C C . THR A 1 128 ? -2.944 1.246 -0.067 1.00 96.75 128 THR A C 1
ATOM 1016 O O . THR A 1 128 ? -4.097 0.909 0.216 1.00 96.75 128 THR A O 1
ATOM 1019 N N . GLY A 1 129 ? -2.380 0.930 -1.238 1.00 96.31 129 GLY A N 1
ATOM 1020 C CA . GLY A 1 129 ? -3.094 0.207 -2.290 1.00 96.31 129 GLY A CA 1
ATOM 1021 C C . GLY A 1 129 ? -3.207 -1.301 -2.090 1.00 96.31 129 GLY A C 1
ATOM 1022 O O . GLY A 1 129 ? -4.039 -1.934 -2.728 1.00 96.31 129 GLY A O 1
ATOM 1023 N N . CYS A 1 130 ? -2.424 -1.892 -1.189 1.00 98.31 130 CYS A N 1
ATOM 1024 C CA . CYS A 1 130 ? -2.618 -3.271 -0.742 1.00 98.31 130 CYS A CA 1
ATOM 1025 C C . CYS A 1 130 ? -2.126 -3.410 0.697 1.00 98.31 130 CYS A C 1
ATOM 1027 O O . CYS A 1 130 ? -0.990 -3.823 0.932 1.00 98.31 130 CYS A O 1
ATOM 1029 N N . VAL A 1 131 ? -2.963 -3.015 1.657 1.00 98.75 131 VAL A N 1
ATOM 1030 C CA . VAL A 1 131 ? -2.588 -2.949 3.075 1.00 98.75 131 VAL A CA 1
ATOM 1031 C C . VAL A 1 131 ? -3.712 -3.439 3.981 1.00 98.75 131 VAL A C 1
ATOM 1033 O O . VAL A 1 131 ? -4.884 -3.134 3.760 1.00 98.75 131 VAL A O 1
ATOM 1036 N N . ALA A 1 132 ? -3.339 -4.184 5.014 1.00 98.88 132 ALA A N 1
ATOM 1037 C CA . ALA A 1 132 ? -4.175 -4.558 6.140 1.00 98.88 132 ALA A CA 1
ATOM 1038 C C . ALA A 1 132 ? -3.737 -3.773 7.384 1.00 98.88 132 ALA A C 1
ATOM 1040 O O . ALA A 1 132 ? -2.549 -3.697 7.708 1.00 98.88 132 ALA A O 1
ATOM 1041 N N . VAL A 1 133 ? -4.704 -3.183 8.081 1.00 98.94 133 VAL A N 1
ATOM 1042 C CA . VAL A 1 133 ? -4.483 -2.348 9.262 1.00 98.94 133 VAL A CA 1
ATOM 1043 C C . VAL A 1 133 ? -5.392 -2.816 10.390 1.00 98.94 133 VAL A C 1
ATOM 1045 O O . VAL A 1 133 ? -6.612 -2.873 10.235 1.00 98.94 133 VAL A O 1
ATOM 1048 N N . ALA A 1 134 ? -4.814 -3.115 11.548 1.00 98.88 134 ALA A N 1
ATOM 1049 C CA . ALA A 1 134 ? -5.581 -3.476 12.729 1.00 98.88 134 ALA A CA 1
ATOM 1050 C C . ALA A 1 134 ? -6.350 -2.282 13.300 1.00 98.88 134 ALA A C 1
ATOM 1052 O O . ALA A 1 134 ? -5.838 -1.162 13.380 1.00 98.88 134 ALA A O 1
ATOM 1053 N N . ARG A 1 135 ? -7.554 -2.547 13.815 1.00 98.81 135 ARG A N 1
ATOM 1054 C CA . ARG A 1 135 ? -8.423 -1.571 14.493 1.00 98.81 135 ARG A CA 1
ATOM 1055 C C . ARG A 1 135 ? -7.688 -0.715 15.519 1.00 98.81 135 ARG A C 1
ATOM 1057 O O . ARG A 1 135 ? -7.896 0.496 15.563 1.00 98.81 135 ARG A O 1
ATOM 1064 N N . ARG A 1 136 ? -6.799 -1.330 16.306 1.00 98.75 136 ARG A N 1
ATOM 1065 C CA . ARG A 1 136 ? -6.019 -0.646 17.351 1.00 98.75 136 ARG A CA 1
ATOM 1066 C C . ARG A 1 136 ? -5.160 0.509 16.829 1.00 98.75 136 ARG A C 1
ATOM 1068 O O . ARG A 1 136 ? -4.910 1.438 17.584 1.00 98.75 136 ARG A O 1
ATOM 1075 N N . VAL A 1 137 ? -4.743 0.478 15.562 1.00 98.88 137 VAL A N 1
ATOM 1076 C CA . VAL A 1 137 ? -3.953 1.556 14.946 1.00 98.88 137 VAL A CA 1
ATOM 1077 C C . VAL A 1 137 ? -4.815 2.805 14.765 1.00 98.88 137 VAL A C 1
ATOM 1079 O O . VAL A 1 137 ? -4.437 3.883 15.215 1.00 98.88 137 VAL A O 1
ATOM 1082 N N . PHE A 1 138 ? -6.001 2.663 14.163 1.00 98.81 138 PHE A N 1
ATOM 1083 C CA . PHE A 1 138 ? -6.928 3.785 13.989 1.00 98.81 138 PHE A CA 1
ATOM 1084 C C . PHE A 1 138 ? -7.463 4.291 15.327 1.00 98.81 138 PHE A C 1
ATOM 1086 O O . PHE A 1 138 ? -7.532 5.500 15.531 1.00 98.81 138 PHE A O 1
ATOM 1093 N N . GLN A 1 139 ? -7.788 3.383 16.254 1.00 98.75 139 GLN A N 1
ATOM 1094 C CA . GLN A 1 139 ? -8.237 3.766 17.592 1.00 98.75 139 GLN A CA 1
ATOM 1095 C C . GLN A 1 139 ? -7.177 4.610 18.308 1.00 98.75 139 GLN A C 1
ATOM 1097 O O . GLN A 1 139 ? -7.496 5.689 18.791 1.00 98.75 139 GLN A O 1
ATOM 1102 N N . ALA A 1 140 ? -5.908 4.187 18.282 1.00 98.75 140 ALA A N 1
ATOM 1103 C CA . ALA A 1 140 ? -4.822 4.946 18.892 1.00 98.75 140 ALA A CA 1
ATOM 1104 C C . ALA A 1 140 ? -4.669 6.351 18.287 1.00 98.75 140 ALA A C 1
ATOM 1106 O O . ALA A 1 140 ? -4.348 7.289 19.010 1.00 98.75 140 ALA A O 1
ATOM 1107 N N . MET A 1 141 ? -4.917 6.520 16.981 1.00 98.62 141 MET A N 1
ATOM 1108 C CA . MET A 1 141 ? -4.939 7.845 16.350 1.00 98.62 141 MET A CA 1
ATOM 1109 C C . MET A 1 141 ? -6.109 8.699 16.841 1.00 98.62 141 MET A C 1
ATOM 1111 O O . MET A 1 141 ? -5.908 9.874 17.139 1.00 98.62 141 MET A O 1
ATOM 1115 N N . VAL A 1 142 ? -7.313 8.134 16.958 1.00 98.62 142 VAL A N 1
ATOM 1116 C CA . VAL A 1 142 ? -8.474 8.854 17.513 1.00 98.62 142 VAL A CA 1
ATOM 1117 C C . VAL A 1 142 ? -8.235 9.253 18.969 1.00 98.62 142 VAL A C 1
ATOM 1119 O O . VAL A 1 142 ? -8.514 10.393 19.337 1.00 98.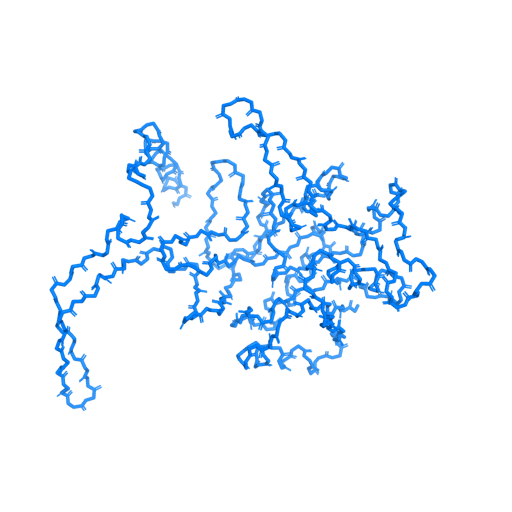62 142 VAL A O 1
ATOM 1122 N N . ASP A 1 143 ? -7.630 8.373 19.767 1.00 98.56 143 ASP A N 1
ATOM 1123 C CA . ASP A 1 143 ? -7.335 8.598 21.189 1.00 98.56 143 ASP A CA 1
ATOM 1124 C C . ASP A 1 143 ? -6.356 9.766 21.428 1.00 98.56 143 ASP A C 1
ATOM 1126 O O . ASP A 1 143 ? -6.275 10.290 22.538 1.00 98.56 143 ASP A O 1
ATOM 1130 N N . THR A 1 144 ? -5.660 10.243 20.386 1.00 98.06 144 THR A N 1
ATOM 1131 C CA . THR A 1 144 ? -4.872 11.493 20.439 1.00 98.06 144 THR A CA 1
ATOM 1132 C C . THR A 1 144 ? -5.721 12.769 20.491 1.00 98.06 144 THR A C 1
ATOM 1134 O O . THR A 1 144 ? -5.173 13.857 20.669 1.00 98.06 144 THR A O 1
ATOM 1137 N N . GLY A 1 145 ? -7.044 12.657 20.333 1.00 97.69 145 GLY A N 1
ATOM 1138 C CA . GLY A 1 145 ? -7.956 13.792 20.193 1.00 97.69 145 GLY A CA 1
ATOM 1139 C C . GLY A 1 145 ? -8.164 14.239 18.743 1.00 97.69 145 GLY A C 1
ATOM 1140 O O . GLY A 1 145 ? -8.508 15.398 18.513 1.00 97.69 145 GLY A O 1
ATOM 1141 N N . MET A 1 146 ? -7.944 13.355 17.760 1.00 97.38 146 MET A N 1
ATOM 1142 C CA . MET A 1 146 ? -8.190 13.662 16.346 1.00 97.38 146 MET A CA 1
ATOM 1143 C C . MET A 1 146 ? -9.674 14.021 16.136 1.00 97.38 146 MET A C 1
ATOM 1145 O O . MET A 1 146 ? -10.543 13.223 16.501 1.00 97.38 146 MET A O 1
ATOM 1149 N N . PRO A 1 147 ? -9.997 15.197 15.564 1.00 96.94 147 PRO A N 1
ATOM 1150 C CA . PRO A 1 147 ? -11.380 15.622 15.416 1.00 96.94 147 PRO A CA 1
ATOM 1151 C C . PRO A 1 147 ? -12.108 14.768 14.378 1.00 96.94 147 PRO A C 1
ATOM 1153 O O . PRO A 1 147 ? -11.546 14.396 13.346 1.00 96.94 147 PRO A O 1
ATOM 1156 N N . LEU A 1 148 ? -13.386 14.504 14.642 1.00 97.88 148 LEU A N 1
ATOM 1157 C CA . LEU A 1 148 ? -14.290 13.952 13.646 1.00 97.88 148 LEU A CA 1
ATOM 1158 C C . LEU A 1 148 ? -14.745 15.090 12.724 1.00 97.88 148 LEU A C 1
ATOM 1160 O O . LEU A 1 148 ? -15.442 16.009 13.149 1.00 97.88 148 LEU A O 1
ATOM 1164 N N . LEU A 1 149 ? -14.334 15.045 11.461 1.00 97.56 149 LEU A N 1
ATOM 1165 C CA . LEU A 1 149 ? -14.740 16.012 10.447 1.00 97.56 149 LEU A CA 1
ATOM 1166 C C . LEU A 1 149 ? -16.121 15.652 9.902 1.00 97.56 149 LEU A C 1
ATOM 1168 O O . LEU A 1 149 ? -16.479 14.477 9.861 1.00 97.56 149 LEU A O 1
ATOM 1172 N N . HIS A 1 150 ? -16.877 16.658 9.451 1.00 95.25 150 HIS A N 1
ATOM 1173 C CA . HIS A 1 150 ? -18.226 16.490 8.887 1.00 95.25 150 HIS A CA 1
ATOM 1174 C C . HIS A 1 150 ? -19.176 15.671 9.781 1.00 95.25 150 HIS A C 1
ATOM 1176 O O . HIS A 1 150 ? -19.985 14.895 9.278 1.00 95.25 150 HIS A O 1
ATOM 1182 N N . GLU A 1 151 ? -19.085 15.828 11.106 1.00 94.19 151 GLU A N 1
ATOM 1183 C CA . GLU A 1 151 ? -19.869 15.046 12.076 1.00 94.19 151 GLU A CA 1
ATOM 1184 C C . GLU A 1 151 ? -21.386 15.118 11.823 1.00 94.19 151 GLU A C 1
ATOM 1186 O O . GLU A 1 151 ? -22.077 14.104 11.915 1.00 94.19 151 GLU A O 1
ATOM 1191 N N . GLU A 1 152 ? -21.894 16.282 11.412 1.00 93.75 152 GLU A N 1
ATOM 1192 C CA . GLU A 1 152 ? -23.312 16.485 11.082 1.00 93.75 152 GLU A CA 1
ATOM 1193 C C . GLU A 1 152 ? -23.762 15.750 9.801 1.00 93.75 152 GLU A C 1
ATOM 1195 O O . GLU A 1 152 ? -24.959 15.563 9.587 1.00 93.75 152 GLU A O 1
ATOM 1200 N N . GLU A 1 153 ? -22.829 15.307 8.949 1.00 88.06 153 GLU A N 1
ATOM 1201 C CA . GLU A 1 153 ? -23.120 14.620 7.682 1.00 88.06 153 GLU A CA 1
ATOM 1202 C C . GLU A 1 153 ? -23.097 13.081 7.795 1.00 88.06 153 GLU A C 1
ATOM 1204 O O . GLU A 1 153 ? -23.136 12.411 6.761 1.00 88.06 153 GLU A O 1
ATOM 1209 N N . ASP A 1 154 ? -23.049 12.521 9.017 1.00 82.44 154 ASP A N 1
ATOM 1210 C CA . ASP A 1 154 ? -23.097 11.087 9.383 1.00 82.44 154 ASP A CA 1
ATOM 1211 C C . ASP A 1 154 ? -22.285 10.168 8.449 1.00 82.44 154 ASP A C 1
ATOM 1213 O O . ASP A 1 154 ? -21.119 9.872 8.701 1.00 82.44 154 ASP A O 1
ATOM 1217 N N . LYS A 1 155 ? -22.862 9.792 7.301 1.00 82.62 155 LYS A N 1
ATOM 1218 C CA . LYS A 1 155 ? -22.243 8.985 6.236 1.00 82.62 155 LYS A CA 1
ATOM 1219 C C . LYS A 1 155 ? -20.968 9.576 5.637 1.00 82.62 155 LYS A C 1
ATOM 1221 O O . LYS A 1 155 ? -20.214 8.839 5.008 1.00 82.62 155 LYS A O 1
ATOM 1226 N N . ARG A 1 156 ? -20.760 10.887 5.757 1.00 88.38 156 ARG A N 1
ATOM 1227 C CA . ARG A 1 156 ? -19.542 11.572 5.297 1.00 88.38 156 ARG A CA 1
ATOM 1228 C C . ARG A 1 156 ? -18.614 11.965 6.434 1.00 88.38 156 ARG A C 1
ATOM 1230 O O . ARG A 1 156 ? -17.570 12.544 6.156 1.00 88.38 156 ARG A O 1
ATOM 1237 N N . ALA A 1 157 ? -18.973 11.666 7.681 1.00 95.69 157 ALA A N 1
ATOM 1238 C CA . ALA A 1 157 ? -18.122 11.975 8.811 1.00 95.69 157 ALA A CA 1
ATOM 1239 C C . ALA A 1 157 ? -16.839 11.137 8.746 1.00 95.69 157 ALA A C 1
ATOM 1241 O O . ALA A 1 157 ? -16.893 9.920 8.542 1.00 95.69 157 ALA A O 1
ATOM 1242 N N . PHE A 1 158 ? -15.682 11.773 8.926 1.00 97.81 158 PHE A N 1
ATOM 1243 C CA . PHE A 1 158 ? -14.405 11.070 8.897 1.00 97.81 158 PHE A CA 1
ATOM 1244 C C . PHE A 1 158 ? -13.352 11.685 9.810 1.00 97.81 158 PHE A C 1
ATOM 1246 O O . PHE A 1 158 ? -13.281 12.896 9.984 1.00 97.81 158 PHE A O 1
ATOM 1253 N N . TYR A 1 159 ? -12.515 10.833 10.384 1.00 98.44 159 TYR A N 1
ATOM 1254 C CA . TYR A 1 159 ? -11.239 11.226 10.958 1.00 98.44 159 TYR A CA 1
ATOM 1255 C C . TYR A 1 159 ? -10.200 11.334 9.848 1.00 98.44 159 TYR A C 1
ATOM 1257 O O . TYR A 1 159 ? -10.119 10.471 8.966 1.00 98.44 159 TYR A O 1
ATOM 1265 N N . ASP A 1 160 ? -9.373 12.370 9.913 1.00 96.94 160 ASP A N 1
ATOM 1266 C CA . ASP A 1 160 ? -8.402 12.670 8.866 1.00 96.94 160 ASP A CA 1
ATOM 1267 C C . ASP A 1 160 ? -7.082 11.899 9.041 1.00 96.94 160 ASP A C 1
ATOM 1269 O O . ASP A 1 160 ? -5.986 12.451 9.151 1.00 96.94 160 ASP A O 1
ATOM 1273 N N . PHE A 1 161 ? -7.189 10.568 9.099 1.00 98.38 161 PHE A N 1
ATOM 1274 C CA . PHE A 1 161 ? -6.047 9.666 9.285 1.00 98.38 161 PHE A CA 1
ATOM 1275 C C . PHE A 1 161 ? -4.967 9.839 8.202 1.00 98.38 161 PHE A C 1
ATOM 1277 O O . PHE A 1 161 ? -3.780 9.605 8.451 1.00 98.38 161 PHE A O 1
ATOM 1284 N N . TYR A 1 162 ? -5.393 10.251 7.007 1.00 98.00 162 TYR A N 1
ATOM 1285 C CA . TYR A 1 162 ? -4.603 10.274 5.781 1.00 98.00 162 TYR A CA 1
ATOM 1286 C C . TYR A 1 162 ? -4.215 11.691 5.333 1.00 98.00 162 TYR A C 1
ATOM 1288 O O . TYR A 1 162 ? -3.584 11.827 4.295 1.00 98.00 162 TYR A O 1
ATOM 1296 N N . GLU A 1 163 ? -4.519 12.742 6.100 1.00 97.50 163 GLU A N 1
ATOM 1297 C CA . GLU A 1 163 ? -4.182 14.125 5.731 1.00 97.50 163 GLU A CA 1
ATOM 1298 C C . GLU A 1 163 ? -2.699 14.266 5.338 1.00 97.50 163 GLU A C 1
ATOM 1300 O O . GLU A 1 163 ? -1.790 13.931 6.117 1.00 97.50 163 GLU A O 1
ATOM 1305 N N . THR A 1 164 ? -2.423 14.783 4.140 1.00 97.31 164 THR A N 1
ATOM 1306 C CA . THR A 1 164 ? -1.037 15.065 3.722 1.00 97.31 164 THR A CA 1
ATOM 1307 C C . THR A 1 164 ? -0.315 15.989 4.715 1.00 97.31 164 THR A C 1
ATOM 1309 O O . THR A 1 164 ? -0.890 16.946 5.221 1.00 97.31 164 THR A O 1
ATOM 1312 N N . MET A 1 165 ? 0.962 15.727 5.012 1.00 96.81 165 MET A N 1
ATOM 1313 C CA . MET A 1 165 ? 1.724 16.515 5.992 1.00 96.81 165 MET A CA 1
ATOM 1314 C C . MET A 1 165 ? 3.076 16.958 5.442 1.00 96.81 165 MET A C 1
ATOM 1316 O O . MET A 1 165 ? 3.672 16.294 4.594 1.00 96.81 165 MET A O 1
ATOM 1320 N N . HIS A 1 166 ? 3.593 18.072 5.953 1.00 97.19 166 HIS A N 1
ATOM 1321 C CA . HIS A 1 166 ? 4.994 18.422 5.744 1.00 97.19 166 HIS A CA 1
ATOM 1322 C C . HIS A 1 166 ? 5.884 17.618 6.691 1.00 97.19 166 HIS A C 1
ATOM 1324 O O . HIS A 1 166 ? 5.552 17.432 7.863 1.00 97.19 166 HIS A O 1
ATOM 1330 N N . TYR A 1 167 ? 7.024 17.167 6.184 1.00 95.50 167 TYR A N 1
ATOM 1331 C CA . TYR A 1 167 ? 7.992 16.384 6.937 1.00 95.50 167 TYR A CA 1
ATOM 1332 C C . TYR A 1 167 ? 9.404 16.870 6.630 1.00 95.50 167 TYR A C 1
ATOM 1334 O O . TYR A 1 167 ? 9.760 17.026 5.467 1.00 95.50 167 TYR A O 1
ATOM 1342 N N . ASP A 1 168 ? 10.208 17.122 7.659 1.00 93.38 168 ASP A N 1
ATOM 1343 C CA . ASP A 1 168 ? 11.598 17.547 7.485 1.00 93.38 168 ASP A CA 1
ATOM 1344 C C . ASP A 1 168 ? 12.527 16.332 7.578 1.00 93.38 168 ASP A C 1
ATOM 1346 O O . ASP A 1 168 ? 12.690 15.737 8.642 1.00 93.38 168 ASP A O 1
ATOM 1350 N N . LEU A 1 169 ? 13.136 15.955 6.451 1.00 86.75 169 LEU A N 1
ATOM 1351 C CA . LEU A 1 169 ? 14.158 14.905 6.395 1.00 86.75 169 LEU A CA 1
ATOM 1352 C C . LEU A 1 169 ? 15.518 15.373 6.951 1.00 86.75 169 LEU A C 1
ATOM 1354 O O . LEU A 1 169 ? 16.431 14.561 7.106 1.00 86.75 169 LEU A O 1
ATOM 1358 N N . GLY A 1 170 ? 15.665 16.666 7.249 1.00 87.19 170 GLY A N 1
ATOM 1359 C CA . GLY A 1 170 ? 16.904 17.303 7.670 1.00 87.19 170 GLY A CA 1
ATOM 1360 C C . GLY A 1 170 ? 17.704 17.880 6.498 1.00 87.19 170 GLY A C 1
ATOM 1361 O O . GLY A 1 170 ? 17.618 17.441 5.344 1.00 87.19 170 GLY A O 1
ATOM 1362 N N . LYS A 1 171 ? 18.530 18.894 6.795 1.00 77.50 171 LYS A N 1
ATOM 1363 C CA . LYS A 1 171 ? 19.455 19.486 5.814 1.00 77.50 171 LYS A CA 1
ATOM 1364 C C . LYS A 1 171 ? 20.439 18.424 5.314 1.00 77.50 171 LYS A C 1
ATOM 1366 O O . LYS A 1 171 ? 21.123 17.802 6.116 1.00 77.50 171 LYS A O 1
ATOM 1371 N N . GLY A 1 172 ? 20.527 18.263 3.994 1.00 72.31 172 GLY A N 1
ATOM 1372 C CA . GLY A 1 172 ? 21.378 17.257 3.341 1.00 72.31 172 GLY A CA 1
ATOM 1373 C C . GLY A 1 172 ? 20.636 15.992 2.897 1.00 72.31 172 GLY A C 1
ATOM 1374 O O . GLY A 1 172 ? 21.098 15.337 1.973 1.00 72.31 172 GLY A O 1
ATOM 1375 N N . ASN A 1 173 ? 19.445 15.724 3.446 1.00 73.00 173 ASN A N 1
ATOM 1376 C CA . ASN A 1 173 ? 18.634 14.538 3.136 1.00 73.00 173 ASN A CA 1
ATOM 1377 C C . ASN A 1 173 ? 17.330 14.887 2.397 1.00 73.00 173 ASN A C 1
ATOM 1379 O O . ASN A 1 173 ? 16.333 14.187 2.512 1.00 73.00 173 ASN A O 1
ATOM 1383 N N . GLY A 1 174 ? 17.315 16.001 1.661 1.00 76.88 174 GLY A N 1
ATOM 1384 C CA . GLY A 1 174 ? 16.133 16.492 0.939 1.00 76.88 174 GLY A CA 1
ATOM 1385 C C . GLY A 1 174 ? 15.349 17.597 1.656 1.00 76.88 174 GLY A C 1
ATOM 1386 O O . GLY A 1 174 ? 14.531 18.250 1.016 1.00 76.88 174 GLY A O 1
ATOM 1387 N N . GLY A 1 175 ? 15.647 17.883 2.930 1.00 89.31 175 GLY A N 1
ATOM 1388 C CA . GLY A 1 175 ? 15.013 18.970 3.682 1.00 89.31 175 GLY A CA 1
ATOM 1389 C C . GLY A 1 175 ? 13.507 18.774 3.869 1.00 89.31 175 GLY A C 1
ATOM 1390 O O . GLY A 1 175 ? 13.038 17.658 4.092 1.00 89.31 175 GLY A O 1
ATOM 1391 N N . LEU A 1 176 ? 12.752 19.870 3.786 1.00 93.94 176 LEU A N 1
ATOM 1392 C CA . LEU A 1 176 ? 11.303 19.859 3.959 1.00 93.94 176 LEU A CA 1
ATOM 1393 C C . LEU A 1 176 ? 10.609 19.277 2.719 1.00 93.94 176 LEU A C 1
ATOM 1395 O O . LEU A 1 176 ? 10.671 19.855 1.634 1.00 93.94 176 LEU A O 1
ATOM 1399 N N . ILE A 1 177 ? 9.909 18.162 2.904 1.00 94.12 177 ILE A N 1
ATOM 1400 C CA . ILE A 1 177 ? 9.123 17.471 1.879 1.00 94.12 177 ILE A CA 1
ATOM 1401 C C . ILE A 1 177 ? 7.635 17.458 2.242 1.00 94.12 177 ILE A C 1
ATOM 1403 O O . ILE A 1 177 ? 7.251 17.723 3.383 1.00 94.12 177 ILE A O 1
ATOM 1407 N N . LYS A 1 178 ? 6.785 17.119 1.268 1.00 96.12 178 LYS A N 1
ATOM 1408 C CA . LYS A 1 178 ? 5.365 16.829 1.488 1.00 96.12 178 LYS A CA 1
ATOM 1409 C C . LYS A 1 178 ? 5.138 15.323 1.391 1.00 96.12 178 LYS A C 1
ATOM 1411 O O . LYS A 1 178 ? 5.416 14.737 0.347 1.00 96.12 178 LYS A O 1
ATOM 1416 N N . LEU A 1 179 ? 4.633 14.719 2.461 1.00 97.06 179 LEU A N 1
ATOM 1417 C CA . LEU A 1 179 ? 4.178 13.333 2.458 1.00 97.06 179 LEU A CA 1
ATOM 1418 C C . LEU A 1 179 ? 2.802 13.248 1.790 1.00 97.06 179 LEU A C 1
ATOM 1420 O O . LEU A 1 179 ? 1.919 14.066 2.069 1.00 97.06 179 LEU A O 1
ATOM 1424 N N . SER A 1 180 ? 2.648 12.268 0.900 1.00 96.12 180 SER A N 1
ATOM 1425 C CA . SER A 1 180 ? 1.355 11.813 0.379 1.00 96.12 180 SER A CA 1
ATOM 1426 C C . SER A 1 180 ? 0.523 11.162 1.484 1.00 96.12 180 SER A C 1
ATOM 1428 O O . SER A 1 180 ? 0.994 10.978 2.607 1.00 96.12 180 SER A O 1
ATOM 1430 N N . GLU A 1 181 ? -0.734 10.850 1.188 1.00 97.44 181 GLU A N 1
ATOM 1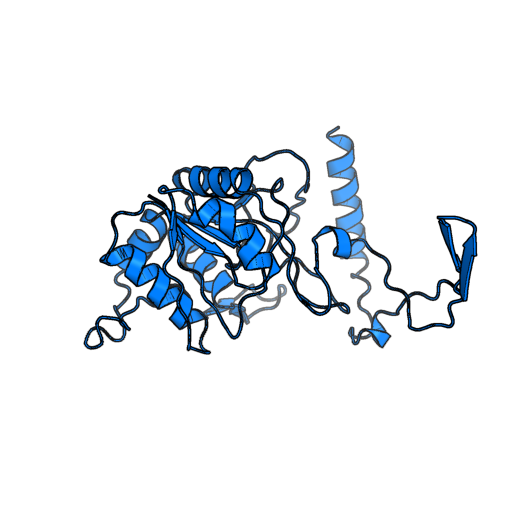431 C CA . GLU A 1 181 ? -1.722 10.440 2.180 1.00 97.44 181 GLU A CA 1
ATOM 1432 C C . GLU A 1 181 ? -1.356 9.118 2.878 1.00 97.44 181 GLU A C 1
ATOM 1434 O O . GLU A 1 181 ? -1.549 8.943 4.082 1.00 97.44 181 GLU A O 1
ATOM 1439 N N . ASP A 1 182 ? -0.747 8.205 2.126 1.00 97.06 182 ASP A N 1
ATOM 1440 C CA . ASP A 1 182 ? -0.251 6.909 2.579 1.00 97.06 182 ASP A CA 1
ATOM 1441 C C . ASP A 1 182 ? 0.957 7.024 3.526 1.00 97.06 182 ASP A C 1
ATOM 1443 O O . ASP A 1 182 ? 0.983 6.434 4.615 1.00 97.06 182 ASP A O 1
ATOM 1447 N N . TYR A 1 183 ? 1.940 7.843 3.160 1.00 98.06 183 TYR A N 1
ATOM 1448 C CA . TYR A 1 183 ? 3.128 8.088 3.975 1.00 98.06 183 TYR A CA 1
ATOM 1449 C C . TYR A 1 183 ? 2.798 8.908 5.214 1.00 98.06 183 TYR A C 1
ATOM 1451 O O . TYR A 1 183 ? 3.305 8.626 6.297 1.00 98.06 183 TYR A O 1
ATOM 1459 N N . SER A 1 184 ? 1.891 9.871 5.080 1.00 98.25 184 SER A N 1
ATOM 1460 C CA . SER A 1 184 ? 1.331 10.623 6.193 1.00 98.25 184 SER A CA 1
ATOM 1461 C C . SER A 1 184 ? 0.666 9.718 7.229 1.00 98.25 184 SER A C 1
ATOM 1463 O O . SER A 1 184 ? 0.924 9.860 8.425 1.00 98.25 184 SER A O 1
ATOM 1465 N N . PHE A 1 185 ? -0.169 8.773 6.789 1.00 98.62 185 PHE A N 1
ATOM 1466 C CA . PHE A 1 185 ? -0.783 7.780 7.670 1.00 98.62 185 PHE A CA 1
ATOM 1467 C C . PHE A 1 185 ? 0.278 6.938 8.395 1.00 98.62 185 PHE A C 1
ATOM 1469 O O . PHE A 1 185 ? 0.248 6.818 9.622 1.00 98.62 185 PHE A O 1
ATOM 1476 N N . SER A 1 186 ? 1.259 6.423 7.646 1.00 98.50 186 SER A N 1
ATOM 1477 C CA . SER A 1 186 ? 2.366 5.631 8.198 1.00 98.50 186 SER A CA 1
ATOM 1478 C C . SER A 1 186 ? 3.164 6.415 9.248 1.00 98.50 186 SER A C 1
ATOM 1480 O O . SER A 1 186 ? 3.483 5.890 10.311 1.00 98.50 186 SER A O 1
ATOM 1482 N N . GLU A 1 187 ? 3.445 7.692 8.983 1.00 98.31 187 GLU A N 1
ATOM 1483 C CA . GLU A 1 187 ? 4.158 8.591 9.892 1.00 98.31 187 GLU A CA 1
ATOM 1484 C C . GLU A 1 187 ? 3.352 8.894 11.164 1.00 98.31 187 GLU A C 1
ATOM 1486 O O . GLU A 1 187 ? 3.905 8.874 12.265 1.00 98.31 187 GLU A O 1
ATOM 1491 N N . ARG A 1 188 ? 2.036 9.136 11.047 1.00 98.31 188 ARG A N 1
ATOM 1492 C CA . ARG A 1 188 ? 1.154 9.295 12.219 1.00 98.31 188 ARG A CA 1
ATOM 1493 C C . ARG A 1 188 ? 1.166 8.037 13.082 1.00 98.31 188 ARG A C 1
ATOM 1495 O O . ARG A 1 188 ? 1.302 8.146 14.296 1.00 98.31 188 ARG A O 1
ATOM 1502 N N . ALA A 1 189 ? 1.076 6.859 12.465 1.00 98.56 189 ALA A N 1
ATOM 1503 C CA . ALA A 1 189 ? 1.111 5.590 13.185 1.00 98.56 189 ALA A CA 1
ATOM 1504 C C . ALA A 1 189 ? 2.461 5.392 13.893 1.00 98.56 189 ALA A C 1
ATOM 1506 O O . ALA A 1 189 ? 2.504 5.012 15.063 1.00 98.56 189 ALA A O 1
ATOM 1507 N N . MET A 1 190 ? 3.559 5.727 13.212 1.00 98.06 190 MET A N 1
ATOM 1508 C CA . MET A 1 190 ? 4.911 5.632 13.760 1.00 98.06 190 MET A CA 1
ATOM 1509 C C . MET A 1 190 ? 5.125 6.524 14.983 1.00 98.06 190 MET A C 1
ATOM 1511 O O . MET A 1 190 ? 5.703 6.076 15.973 1.00 98.06 190 MET A O 1
ATOM 1515 N N . LYS A 1 191 ? 4.590 7.750 14.976 1.00 98.06 191 LYS A N 1
ATOM 1516 C CA . LYS A 1 191 ? 4.622 8.652 16.144 1.00 98.06 191 LYS A CA 1
ATOM 1517 C C . LYS A 1 191 ? 3.893 8.093 17.370 1.00 98.06 191 LYS A C 1
ATOM 1519 O O . LYS A 1 191 ? 4.166 8.534 18.482 1.00 98.06 191 LYS A O 1
ATOM 1524 N N . LEU A 1 192 ? 3.002 7.121 17.176 1.00 98.44 192 LEU A N 1
ATOM 1525 C CA . LEU A 1 192 ? 2.271 6.416 18.232 1.00 98.44 192 LEU A CA 1
ATOM 1526 C C . LEU A 1 192 ? 2.900 5.061 18.596 1.00 98.44 192 LEU A C 1
ATOM 1528 O O . LEU A 1 192 ? 2.317 4.302 19.365 1.00 98.44 192 LEU A O 1
ATOM 1532 N N . GLY A 1 193 ? 4.087 4.752 18.065 1.00 98.19 193 GLY A N 1
ATOM 1533 C CA . GLY A 1 193 ? 4.824 3.523 18.361 1.00 98.19 193 GLY A CA 1
ATOM 1534 C C . GLY A 1 193 ? 4.460 2.325 17.481 1.00 98.19 193 GLY A C 1
ATOM 1535 O O . GLY A 1 193 ? 4.963 1.230 17.724 1.00 98.19 193 GLY A O 1
ATOM 1536 N N . PHE A 1 194 ? 3.621 2.503 16.456 1.00 98.50 194 PHE A N 1
ATOM 1537 C CA . PHE A 1 194 ? 3.380 1.459 15.458 1.00 98.50 194 PHE A CA 1
ATOM 1538 C C . PHE A 1 194 ? 4.476 1.450 14.389 1.00 98.50 194 PHE A C 1
ATOM 1540 O O . PHE A 1 194 ? 5.199 2.418 14.190 1.00 98.50 194 PHE A O 1
ATOM 1547 N N . GLN A 1 195 ? 4.601 0.346 13.664 1.00 98.06 195 GLN A N 1
ATOM 1548 C CA . GLN A 1 195 ? 5.562 0.203 12.577 1.00 98.06 195 GLN A CA 1
ATOM 1549 C C . GLN A 1 195 ? 4.823 -0.375 11.370 1.00 98.06 195 GLN A C 1
ATOM 1551 O O . GLN A 1 195 ? 3.999 -1.271 11.512 1.00 98.06 195 GLN A O 1
ATOM 1556 N N . SER A 1 196 ? 5.094 0.165 10.183 1.00 98.56 196 SER A N 1
ATOM 1557 C CA . SER A 1 196 ? 4.635 -0.428 8.924 1.00 98.56 196 SER A CA 1
ATOM 1558 C C . SER A 1 196 ? 5.527 -1.599 8.524 1.00 98.56 196 SER A C 1
ATOM 1560 O O . SER A 1 196 ? 6.753 -1.470 8.593 1.00 98.56 196 SER A O 1
ATOM 1562 N N . TYR A 1 197 ? 4.924 -2.696 8.072 1.00 98.81 197 TYR A N 1
ATOM 1563 C CA . TYR A 1 197 ? 5.621 -3.893 7.606 1.00 98.81 197 TYR A CA 1
ATOM 1564 C C . TYR A 1 197 ? 5.158 -4.302 6.212 1.00 98.81 197 TYR A C 1
ATOM 1566 O O . TYR A 1 197 ? 4.019 -4.048 5.822 1.00 98.81 197 TYR A O 1
ATOM 1574 N N . ILE A 1 198 ? 6.024 -4.992 5.478 1.00 98.44 198 ILE A N 1
ATOM 1575 C CA . ILE A 1 198 ? 5.654 -5.677 4.239 1.00 98.44 198 ILE A CA 1
ATOM 1576 C C . ILE A 1 198 ? 5.829 -7.178 4.393 1.00 98.44 198 ILE A C 1
ATOM 1578 O O . ILE A 1 198 ? 6.757 -7.618 5.063 1.00 98.44 198 ILE A O 1
ATOM 1582 N N . ASN A 1 199 ? 4.975 -7.959 3.741 1.00 98.44 199 ASN A N 1
ATOM 1583 C CA . ASN A 1 199 ? 5.214 -9.386 3.561 1.00 98.44 199 ASN A CA 1
ATOM 1584 C C . ASN A 1 199 ? 5.908 -9.600 2.201 1.00 98.44 199 ASN A C 1
ATOM 1586 O O . ASN A 1 199 ? 5.262 -9.433 1.158 1.00 98.44 199 ASN A O 1
ATOM 1590 N N . PRO A 1 200 ? 7.211 -9.943 2.178 1.00 97.12 200 PRO A N 1
ATOM 1591 C CA . PRO A 1 200 ? 7.985 -9.996 0.944 1.00 97.12 200 PRO A CA 1
ATOM 1592 C C . PRO A 1 200 ? 7.668 -11.219 0.075 1.00 97.12 200 PRO A C 1
ATOM 1594 O O . PRO A 1 200 ? 8.146 -11.273 -1.057 1.00 97.12 200 PRO A O 1
ATOM 1597 N N . ALA A 1 201 ? 6.835 -12.162 0.530 1.00 97.56 201 ALA A N 1
ATOM 1598 C CA . ALA A 1 201 ? 6.335 -13.270 -0.287 1.00 97.56 201 ALA A CA 1
ATOM 1599 C C . ALA A 1 201 ? 5.087 -12.924 -1.110 1.00 97.56 201 ALA A C 1
ATOM 1601 O O . ALA A 1 201 ? 4.751 -13.637 -2.061 1.00 97.56 201 ALA A O 1
ATOM 1602 N N . ILE A 1 202 ? 4.397 -11.827 -0.790 1.00 97.62 202 ILE A N 1
ATOM 1603 C CA . ILE A 1 202 ? 3.201 -11.422 -1.530 1.00 97.62 202 ILE A CA 1
ATOM 1604 C C . ILE A 1 202 ? 3.626 -10.697 -2.810 1.00 97.62 202 ILE A C 1
ATOM 1606 O O . ILE A 1 202 ? 4.334 -9.690 -2.778 1.00 97.62 202 ILE A O 1
ATOM 1610 N N . ARG A 1 203 ? 3.190 -11.218 -3.962 1.00 96.31 203 ARG A N 1
ATOM 1611 C CA . ARG A 1 203 ? 3.310 -10.557 -5.270 1.00 96.31 203 ARG A CA 1
ATOM 1612 C C . ARG A 1 203 ? 1.949 -10.066 -5.716 1.00 96.31 203 ARG A C 1
ATOM 1614 O O . ARG A 1 203 ? 0.975 -10.815 -5.674 1.00 96.31 203 ARG A O 1
ATOM 1621 N N . VAL A 1 204 ? 1.917 -8.828 -6.185 1.00 97.75 204 VAL A N 1
ATOM 1622 C CA . VAL A 1 204 ? 0.737 -8.203 -6.776 1.00 97.75 204 VAL A CA 1
ATOM 1623 C C . VAL A 1 204 ? 1.132 -7.486 -8.064 1.00 97.75 204 VAL A C 1
ATOM 1625 O O . VAL A 1 204 ? 2.294 -7.125 -8.256 1.00 97.75 204 VAL A O 1
ATOM 1628 N N . GLY A 1 205 ? 0.166 -7.297 -8.955 1.00 96.94 205 GLY A N 1
ATOM 1629 C CA . GLY A 1 205 ? 0.310 -6.466 -10.146 1.00 96.94 205 GLY A CA 1
ATOM 1630 C C . GLY A 1 205 ? -0.373 -5.114 -9.957 1.00 96.94 205 GLY A C 1
ATOM 1631 O O . GLY A 1 205 ? -1.399 -5.042 -9.289 1.00 96.94 205 GLY A O 1
ATOM 1632 N N . HIS A 1 206 ? 0.159 -4.061 -10.574 1.00 96.06 206 HIS A N 1
ATOM 1633 C CA . HIS A 1 206 ? -0.442 -2.725 -10.595 1.00 96.06 206 HIS A CA 1
ATOM 1634 C C . HIS A 1 206 ? -0.788 -2.339 -12.036 1.00 96.06 206 HIS A C 1
ATOM 1636 O O . HIS A 1 206 ? 0.089 -2.230 -12.895 1.00 96.06 206 HIS A O 1
ATOM 1642 N N . VAL A 1 207 ? -2.077 -2.183 -12.330 1.00 94.31 207 VAL A N 1
ATOM 1643 C CA . VAL A 1 207 ? -2.584 -2.000 -13.694 1.00 94.31 207 VAL A CA 1
ATOM 1644 C C . VAL A 1 207 ? -2.338 -0.574 -14.187 1.00 94.31 207 VAL A C 1
ATOM 1646 O O . VAL A 1 207 ? -2.886 0.397 -13.666 1.00 94.31 207 VAL A O 1
ATOM 1649 N N . GLY A 1 208 ? -1.517 -0.459 -15.229 1.00 89.94 208 GLY A N 1
ATOM 1650 C CA . GLY A 1 208 ? -1.339 0.731 -16.059 1.00 89.94 208 GLY A CA 1
ATOM 1651 C C . GLY A 1 208 ? -1.571 0.388 -17.536 1.00 89.94 208 GLY A C 1
ATOM 1652 O O . GLY A 1 208 ? -2.471 -0.393 -17.844 1.00 89.94 208 GLY A O 1
ATOM 1653 N N . PRO A 1 209 ? -0.752 0.909 -18.471 1.00 86.75 209 PRO A N 1
ATOM 1654 C CA . PRO A 1 209 ? -0.765 0.457 -19.869 1.00 86.75 209 PRO A CA 1
ATOM 1655 C C . PRO A 1 209 ? -0.517 -1.055 -20.029 1.00 86.75 209 PRO A C 1
ATOM 1657 O O . PRO A 1 209 ? -0.930 -1.654 -21.018 1.00 86.75 209 PRO A O 1
ATOM 1660 N N . TYR A 1 210 ? 0.148 -1.665 -19.046 1.00 89.81 210 TYR A N 1
ATOM 1661 C CA . TYR A 1 210 ? 0.245 -3.104 -18.822 1.00 89.81 210 TYR A CA 1
ATOM 1662 C C . TYR A 1 210 ? 0.261 -3.375 -17.308 1.00 89.81 210 TYR A C 1
ATOM 1664 O O . TYR A 1 210 ? 0.166 -2.452 -16.495 1.00 89.81 210 TYR A O 1
ATOM 1672 N N . VAL A 1 211 ? 0.346 -4.645 -16.913 1.00 93.19 211 VAL A N 1
ATOM 1673 C CA . VAL A 1 211 ? 0.429 -5.029 -15.497 1.00 93.19 211 VAL A CA 1
ATOM 1674 C C . VAL A 1 211 ? 1.865 -4.877 -15.009 1.00 93.19 211 VAL A C 1
ATOM 1676 O O . VAL A 1 211 ? 2.705 -5.708 -15.351 1.00 93.19 211 VAL A O 1
ATOM 1679 N N . HIS A 1 212 ? 2.110 -3.858 -14.189 1.00 93.50 212 HIS A N 1
ATOM 1680 C CA . HIS A 1 212 ? 3.411 -3.586 -13.588 1.00 93.50 212 HIS A CA 1
ATOM 1681 C C . HIS A 1 212 ? 3.661 -4.490 -12.373 1.00 93.50 212 HIS A C 1
ATOM 1683 O O . HIS A 1 212 ? 2.819 -4.562 -11.474 1.00 93.50 212 HIS A O 1
ATOM 1689 N N . ARG A 1 213 ? 4.817 -5.151 -12.320 1.00 93.62 213 ARG A N 1
ATOM 1690 C CA . ARG A 1 213 ? 5.267 -6.007 -11.211 1.00 93.62 213 ARG A CA 1
ATOM 1691 C C . ARG A 1 213 ? 6.623 -5.559 -10.689 1.00 93.62 213 ARG A C 1
ATOM 1693 O O . ARG A 1 213 ? 7.346 -4.835 -11.366 1.00 93.62 213 ARG A O 1
ATOM 1700 N N . ILE A 1 214 ? 6.985 -5.999 -9.486 1.00 92.75 214 ILE A N 1
ATOM 1701 C CA . ILE A 1 214 ? 8.272 -5.628 -8.888 1.00 92.75 214 ILE A CA 1
ATOM 1702 C C . ILE A 1 214 ? 9.458 -6.087 -9.749 1.00 92.75 214 ILE A C 1
ATOM 1704 O O . ILE A 1 214 ? 10.445 -5.367 -9.865 1.00 92.75 214 ILE A O 1
ATOM 1708 N N . GLU A 1 215 ? 9.320 -7.219 -10.442 1.00 91.00 215 GLU A N 1
ATOM 1709 C CA . GLU A 1 215 ? 10.316 -7.751 -11.373 1.00 91.00 215 GLU A CA 1
ATOM 1710 C C . GLU A 1 215 ? 10.563 -6.829 -12.579 1.00 91.00 215 GLU A C 1
ATOM 1712 O O . GLU A 1 215 ? 11.648 -6.860 -13.159 1.00 91.00 215 GLU A O 1
ATOM 1717 N N . ASP A 1 216 ? 9.611 -5.960 -12.936 1.00 88.19 216 ASP A N 1
ATOM 1718 C CA . ASP A 1 216 ? 9.794 -5.000 -14.031 1.00 88.19 216 ASP A CA 1
ATOM 1719 C C . ASP A 1 216 ? 10.849 -3.938 -13.693 1.00 88.19 216 ASP A C 1
ATOM 1721 O O . ASP A 1 216 ? 11.432 -3.349 -14.599 1.00 88.19 216 ASP A O 1
ATOM 1725 N N . MET A 1 217 ? 11.172 -3.732 -12.407 1.00 87.06 217 MET A N 1
ATOM 1726 C CA . MET A 1 217 ? 12.290 -2.868 -12.005 1.00 87.06 217 MET A CA 1
ATOM 1727 C C . MET A 1 217 ? 13.658 -3.401 -12.453 1.00 87.06 217 MET A C 1
ATOM 1729 O O . MET A 1 217 ? 14.619 -2.634 -12.490 1.00 87.06 217 MET A O 1
ATOM 1733 N N . ALA A 1 218 ? 13.755 -4.697 -12.765 1.00 85.75 218 ALA A N 1
ATOM 1734 C CA . ALA A 1 218 ? 14.977 -5.343 -13.235 1.00 85.75 218 ALA A CA 1
ATOM 1735 C C . ALA A 1 218 ? 15.022 -5.516 -14.765 1.00 85.75 218 ALA A C 1
ATOM 1737 O O . ALA A 1 218 ? 16.029 -5.991 -15.290 1.00 85.75 218 ALA A O 1
ATOM 1738 N N . GLN A 1 219 ? 13.951 -5.168 -15.488 1.00 82.25 219 GLN A N 1
ATOM 1739 C CA . GLN A 1 219 ? 13.877 -5.371 -16.934 1.00 82.25 219 GLN A CA 1
ATOM 1740 C C . GLN A 1 219 ? 14.560 -4.244 -17.713 1.00 82.25 219 GLN A C 1
ATOM 1742 O O . GLN A 1 219 ? 14.418 -3.060 -17.402 1.00 82.25 219 GLN A O 1
ATOM 1747 N N . THR A 1 220 ? 15.247 -4.622 -18.790 1.00 81.31 220 THR A N 1
ATOM 1748 C CA . THR A 1 220 ? 15.721 -3.681 -19.806 1.00 81.31 220 THR A CA 1
ATOM 1749 C C . THR A 1 220 ? 14.554 -3.243 -20.683 1.00 81.31 220 THR A C 1
ATOM 1751 O O . THR A 1 220 ? 13.863 -4.073 -21.275 1.00 81.31 220 THR A O 1
ATOM 1754 N N . ILE A 1 221 ? 14.362 -1.932 -20.809 1.00 80.38 221 ILE A N 1
ATOM 1755 C CA . ILE A 1 221 ? 13.355 -1.346 -21.695 1.00 80.38 221 ILE A CA 1
ATOM 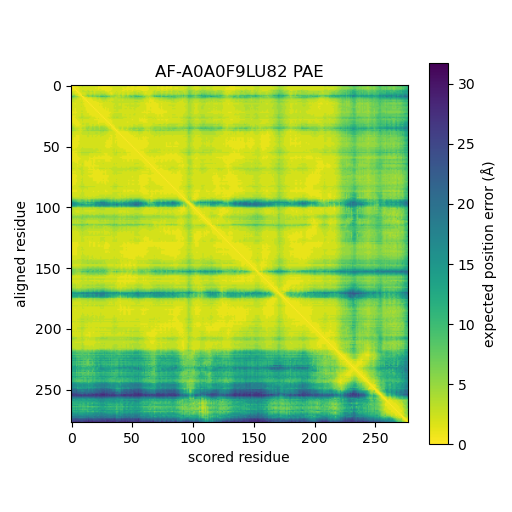1756 C C . ILE A 1 221 ? 14.013 -1.055 -23.040 1.00 80.38 221 ILE A C 1
ATOM 1758 O O . ILE A 1 221 ? 15.068 -0.428 -23.093 1.00 80.38 221 ILE A O 1
ATOM 1762 N N . LEU A 1 222 ? 13.397 -1.522 -24.124 1.00 84.94 222 LEU A N 1
ATOM 1763 C CA . LEU A 1 222 ? 13.864 -1.279 -25.486 1.00 84.94 222 LEU A CA 1
ATOM 1764 C C . LEU A 1 222 ? 13.219 -0.016 -26.060 1.00 84.94 222 LEU A C 1
ATOM 1766 O O . LEU A 1 222 ? 12.011 0.176 -25.918 1.00 84.94 222 LEU A O 1
ATOM 1770 N N . ALA A 1 223 ? 14.010 0.795 -26.761 1.00 85.25 223 ALA A N 1
ATOM 1771 C CA . ALA A 1 223 ? 13.504 1.930 -27.521 1.00 85.25 223 ALA A CA 1
ATOM 1772 C C . ALA A 1 223 ? 12.615 1.455 -28.685 1.00 85.25 223 ALA A C 1
ATOM 1774 O O . ALA A 1 223 ? 12.853 0.364 -29.229 1.00 85.25 223 ALA A O 1
ATOM 1775 N N . PRO A 1 224 ? 11.625 2.257 -29.131 1.00 87.69 224 PRO A N 1
ATOM 1776 C CA . PRO A 1 224 ? 10.899 1.986 -30.364 1.00 87.69 224 PRO A CA 1
ATOM 1777 C C . PRO A 1 224 ? 11.868 1.788 -31.534 1.00 87.69 224 PRO A C 1
ATOM 1779 O O . PRO A 1 224 ? 12.610 2.695 -31.908 1.00 87.69 224 PRO A O 1
ATOM 1782 N N . GLN A 1 225 ? 11.856 0.592 -32.116 1.00 91.12 225 GLN A N 1
ATOM 1783 C CA . GLN A 1 225 ? 12.791 0.191 -33.165 1.00 91.12 225 GLN A CA 1
ATOM 1784 C C . GLN A 1 225 ? 12.127 -0.784 -34.143 1.00 91.12 225 GLN A C 1
ATOM 1786 O O . GLN A 1 225 ? 11.147 -1.445 -33.778 1.00 91.12 225 GLN A O 1
ATOM 1791 N N . PRO A 1 226 ? 12.633 -0.898 -35.385 1.00 95.06 226 PRO A N 1
ATOM 1792 C CA . PRO A 1 226 ? 12.173 -1.923 -36.308 1.00 95.06 226 PRO A CA 1
ATOM 1793 C C . PRO A 1 226 ? 12.286 -3.318 -35.681 1.00 95.06 226 PRO A C 1
ATOM 1795 O O . PRO A 1 226 ? 13.320 -3.691 -35.126 1.00 95.06 226 PRO A O 1
ATOM 1798 N N . LEU A 1 227 ? 11.213 -4.098 -35.791 1.00 95.62 227 LEU A N 1
ATOM 1799 C CA . LEU A 1 227 ? 11.170 -5.487 -35.352 1.00 95.62 227 LEU A CA 1
ATOM 1800 C C . LEU A 1 227 ? 10.590 -6.363 -36.458 1.00 95.62 227 LEU A C 1
ATOM 1802 O O . LEU A 1 227 ? 9.686 -5.953 -37.188 1.00 95.62 227 LEU A O 1
ATOM 1806 N N . SER A 1 228 ? 11.109 -7.581 -36.572 1.00 95.50 228 SER A N 1
ATOM 1807 C CA . SER A 1 228 ? 10.588 -8.610 -37.467 1.00 95.50 228 SER A CA 1
ATOM 1808 C C . SER A 1 228 ? 10.135 -9.820 -36.659 1.00 95.50 228 SER A C 1
ATOM 1810 O O . SER A 1 228 ? 10.784 -10.230 -35.696 1.00 95.50 228 SER A O 1
ATOM 1812 N N . LEU A 1 229 ? 8.988 -10.374 -37.048 1.00 96.19 229 LEU A N 1
ATOM 1813 C CA . LEU A 1 229 ? 8.385 -11.549 -36.432 1.00 96.19 229 LEU A CA 1
ATOM 1814 C C . LEU A 1 229 ? 8.399 -12.687 -37.447 1.00 96.19 229 LEU A C 1
ATOM 1816 O O . LEU A 1 229 ? 7.804 -12.573 -38.517 1.00 96.19 229 LEU A O 1
ATOM 1820 N N . THR A 1 230 ? 9.058 -13.791 -37.108 1.00 97.06 230 THR A N 1
ATOM 1821 C CA . THR A 1 230 ? 9.037 -15.017 -37.913 1.00 97.06 230 THR A CA 1
ATOM 1822 C C . THR A 1 230 ? 8.268 -16.096 -37.168 1.00 97.06 230 THR A C 1
ATOM 1824 O O . THR A 1 230 ? 8.606 -16.438 -36.037 1.00 97.06 230 THR A O 1
ATOM 1827 N N . HIS A 1 231 ? 7.238 -16.648 -37.805 1.00 96.62 231 HIS A N 1
ATOM 1828 C CA . HIS A 1 231 ? 6.447 -17.746 -37.260 1.00 96.62 231 HIS A CA 1
ATOM 1829 C C . HIS A 1 231 ? 6.891 -19.081 -37.868 1.00 96.62 231 HIS A C 1
ATOM 1831 O O . HIS A 1 231 ? 6.882 -19.240 -39.089 1.00 96.62 231 HIS A O 1
ATOM 1837 N N . VAL A 1 232 ? 7.253 -20.052 -37.024 1.00 94.38 232 VAL A N 1
ATOM 1838 C CA . VAL A 1 232 ? 7.638 -21.408 -37.446 1.00 94.38 232 VAL A CA 1
ATOM 1839 C C . VAL A 1 232 ? 6.879 -22.435 -36.608 1.00 94.38 232 VAL A C 1
ATOM 1841 O O . VAL A 1 232 ? 7.207 -22.706 -35.450 1.00 94.38 232 VAL A O 1
ATOM 1844 N N . GLY A 1 233 ? 5.841 -23.028 -37.200 1.00 93.69 233 GLY A N 1
ATOM 1845 C CA . GLY A 1 233 ? 5.002 -24.029 -36.540 1.00 93.69 233 GLY A CA 1
ATOM 1846 C C . GLY A 1 233 ? 4.170 -23.441 -35.398 1.00 93.69 233 GLY A C 1
ATOM 1847 O O . GLY A 1 233 ? 3.102 -22.905 -35.651 1.00 93.69 233 GLY A O 1
ATOM 1848 N N . LYS A 1 234 ? 4.641 -23.595 -34.153 1.00 92.94 234 LYS A N 1
ATOM 1849 C CA . LYS A 1 234 ? 4.023 -23.040 -32.929 1.00 92.94 234 LYS A CA 1
ATOM 1850 C C . LYS A 1 234 ? 4.902 -21.999 -32.227 1.00 92.94 234 LYS A C 1
ATOM 1852 O O . LYS A 1 234 ? 4.600 -21.590 -31.108 1.00 92.94 234 LYS A O 1
ATOM 1857 N N . PHE A 1 235 ? 6.028 -21.647 -32.839 1.00 92.19 235 PHE A N 1
ATOM 1858 C CA . PHE A 1 235 ? 7.041 -20.780 -32.256 1.00 92.19 235 PHE A CA 1
ATOM 1859 C C . PHE A 1 235 ? 7.088 -19.447 -32.996 1.00 92.19 235 PHE A C 1
ATOM 1861 O O . PHE A 1 235 ? 6.905 -19.391 -34.214 1.00 92.19 235 PHE A O 1
ATOM 1868 N N . TRP A 1 236 ? 7.378 -18.391 -32.245 1.00 95.06 236 TRP A N 1
ATOM 1869 C CA . TRP A 1 236 ? 7.614 -17.049 -32.756 1.00 95.06 236 TRP A CA 1
ATOM 1870 C C . TRP A 1 236 ? 9.058 -16.670 -32.458 1.00 95.06 236 TRP A C 1
ATOM 1872 O O . TRP A 1 236 ? 9.518 -16.812 -31.327 1.00 95.06 236 TRP A O 1
ATOM 1882 N N . HIS A 1 237 ? 9.768 -16.197 -33.471 1.00 93.25 237 HIS A N 1
ATOM 1883 C CA . HIS A 1 237 ? 11.068 -15.567 -33.318 1.00 93.25 237 HIS A CA 1
ATOM 1884 C C . HIS A 1 237 ? 10.908 -14.068 -33.552 1.00 93.25 237 HIS A C 1
ATOM 1886 O O . HIS A 1 237 ? 10.351 -13.658 -34.572 1.00 93.25 237 HIS A O 1
ATOM 1892 N N . ILE A 1 238 ? 11.390 -13.273 -32.601 1.00 93.31 238 ILE A N 1
ATOM 1893 C CA . ILE A 1 238 ? 11.448 -11.818 -32.703 1.00 93.31 238 ILE A CA 1
ATOM 1894 C C . ILE A 1 238 ? 12.904 -11.446 -32.955 1.00 93.31 238 ILE A C 1
ATOM 1896 O O . ILE A 1 238 ? 13.767 -11.802 -32.153 1.00 93.31 238 ILE A O 1
ATOM 1900 N N . ALA A 1 239 ? 13.168 -10.728 -34.042 1.00 93.75 239 ALA A N 1
ATOM 1901 C CA . ALA A 1 239 ? 14.457 -10.094 -34.283 1.00 93.75 239 ALA A CA 1
ATOM 1902 C C . ALA A 1 239 ? 14.282 -8.573 -34.261 1.00 93.75 239 ALA A C 1
ATOM 1904 O O . ALA A 1 239 ? 13.431 -8.029 -34.968 1.00 93.75 239 ALA A O 1
ATOM 1905 N N . CYS A 1 240 ? 15.086 -7.906 -33.438 1.00 93.25 240 CYS A N 1
ATOM 1906 C CA . CYS A 1 240 ? 15.186 -6.453 -33.330 1.00 93.25 240 CYS A CA 1
ATOM 1907 C C . CYS A 1 240 ? 16.653 -6.071 -33.089 1.00 93.25 240 CYS A C 1
ATOM 1909 O O . CYS A 1 240 ? 17.486 -6.942 -32.829 1.00 93.25 240 CYS A O 1
ATOM 1911 N N . GLU A 1 241 ? 16.971 -4.785 -33.191 1.00 92.25 241 GLU A N 1
ATOM 1912 C CA . GLU A 1 241 ? 18.339 -4.273 -33.035 1.00 92.25 241 GLU A CA 1
ATOM 1913 C C . GLU A 1 241 ? 18.823 -4.279 -31.572 1.00 92.25 241 GLU A C 1
ATOM 1915 O O . GLU A 1 241 ? 20.015 -4.125 -31.318 1.00 92.25 241 GLU A O 1
ATOM 1920 N N . GLY A 1 242 ? 17.920 -4.494 -30.610 1.00 89.44 242 GLY A N 1
ATOM 1921 C CA . GLY A 1 242 ? 18.222 -4.494 -29.180 1.00 89.44 242 GLY A CA 1
ATOM 1922 C C . GLY A 1 242 ? 18.572 -3.110 -28.637 1.00 89.44 242 GLY A C 1
ATOM 1923 O O . GLY A 1 242 ? 19.249 -3.014 -27.619 1.00 89.44 242 GLY A O 1
ATOM 1924 N N . ILE A 1 243 ? 18.143 -2.035 -29.307 1.00 89.88 243 ILE A N 1
ATOM 1925 C CA . ILE A 1 243 ? 18.417 -0.669 -28.852 1.00 89.88 243 ILE A CA 1
ATOM 1926 C C . ILE A 1 243 ? 17.675 -0.438 -27.534 1.00 89.88 243 ILE A C 1
ATOM 1928 O O . ILE A 1 243 ? 16.445 -0.466 -27.503 1.00 89.88 243 ILE A O 1
ATOM 1932 N N . GLU A 1 244 ? 18.419 -0.226 -26.454 1.00 87.75 244 GLU A N 1
ATOM 1933 C CA . GLU A 1 244 ? 17.858 0.091 -25.142 1.00 87.75 244 GLU A CA 1
ATOM 1934 C C . GLU A 1 244 ? 17.355 1.538 -25.103 1.00 87.75 244 GLU A C 1
ATOM 1936 O O . GLU A 1 244 ? 17.950 2.447 -25.686 1.00 87.75 244 GLU A O 1
ATOM 1941 N N . GLU A 1 245 ? 16.247 1.752 -24.404 1.00 82.62 245 GLU A N 1
ATOM 1942 C CA . GLU A 1 245 ? 15.723 3.081 -24.128 1.00 82.62 245 GLU A CA 1
ATOM 1943 C C . GLU A 1 245 ? 16.684 3.825 -23.192 1.00 82.62 245 GLU A C 1
ATOM 1945 O O . GLU A 1 245 ? 17.159 3.279 -22.190 1.00 82.62 245 GLU A O 1
ATOM 1950 N N . THR A 1 246 ? 16.978 5.091 -23.489 1.00 76.19 246 THR A N 1
ATOM 1951 C CA . THR A 1 246 ? 17.871 5.874 -22.629 1.00 76.19 246 THR A CA 1
ATOM 1952 C C . THR A 1 246 ? 17.102 6.510 -21.469 1.00 76.19 246 THR A C 1
ATOM 1954 O O . THR A 1 246 ? 15.930 6.872 -21.618 1.00 76.19 246 THR A O 1
ATOM 1957 N N . PRO A 1 247 ? 17.749 6.718 -20.304 1.00 69.06 247 PRO A N 1
ATOM 1958 C CA . PRO A 1 247 ? 17.223 7.567 -19.240 1.00 69.06 247 PRO A CA 1
ATOM 1959 C C . PRO A 1 247 ? 16.620 8.878 -19.763 1.00 69.06 247 PRO A C 1
ATOM 1961 O O . PRO A 1 247 ? 15.499 9.229 -19.406 1.00 69.06 247 PRO A O 1
ATOM 1964 N N . GLU A 1 248 ? 17.328 9.574 -20.651 1.00 69.88 248 GLU A N 1
ATOM 1965 C CA . GLU A 1 248 ? 16.906 10.861 -21.199 1.00 69.88 248 GLU A CA 1
ATOM 1966 C C . GLU A 1 248 ? 15.648 10.748 -22.073 1.00 69.88 248 GLU A C 1
ATOM 1968 O O . GLU A 1 248 ? 14.759 11.593 -21.970 1.00 69.88 248 GLU A O 1
ATOM 1973 N N . ALA A 1 249 ? 15.546 9.706 -22.904 1.00 67.94 249 ALA A N 1
ATOM 1974 C CA . ALA A 1 249 ? 14.382 9.465 -23.759 1.00 67.94 249 ALA A CA 1
ATOM 1975 C C . ALA A 1 249 ? 13.132 9.091 -22.946 1.00 67.94 249 ALA A C 1
ATOM 1977 O O . ALA A 1 249 ? 12.019 9.482 -23.291 1.00 67.94 249 ALA A O 1
ATOM 1978 N N . MET A 1 250 ? 13.328 8.446 -21.793 1.00 66.50 250 MET A N 1
ATOM 1979 C CA . MET A 1 250 ? 12.288 8.212 -20.790 1.00 66.50 250 MET A CA 1
ATOM 1980 C C . MET A 1 250 ? 11.900 9.474 -19.997 1.00 66.50 250 MET A C 1
ATOM 1982 O O . MET A 1 250 ? 11.078 9.403 -19.086 1.00 66.50 250 MET A O 1
ATOM 1986 N N . GLY A 1 251 ? 12.478 10.641 -20.295 1.00 60.84 251 GLY A N 1
ATOM 1987 C CA . GLY A 1 251 ? 12.219 11.876 -19.554 1.00 60.84 251 GLY A CA 1
ATOM 1988 C C . GLY A 1 251 ? 12.898 11.928 -18.181 1.00 60.84 251 GLY A C 1
ATOM 1989 O O . GLY A 1 251 ? 12.490 12.726 -17.334 1.00 60.84 251 GLY A O 1
ATOM 1990 N N . ARG A 1 252 ? 13.927 11.100 -17.933 1.00 59.59 252 ARG A N 1
ATOM 1991 C CA . ARG A 1 252 ? 14.783 11.246 -16.745 1.00 59.59 252 ARG A CA 1
ATOM 1992 C C . ARG A 1 252 ? 15.686 12.469 -16.902 1.00 59.59 252 ARG A C 1
ATOM 1994 O O . ARG A 1 252 ? 16.083 12.842 -18.009 1.00 59.59 252 ARG A O 1
ATOM 2001 N N . LEU A 1 253 ? 16.010 13.108 -15.779 1.00 52.94 253 LEU A N 1
ATOM 2002 C CA . LEU A 1 253 ? 16.927 14.243 -15.769 1.00 52.94 253 LEU A CA 1
ATOM 2003 C C . LEU A 1 253 ? 18.337 13.761 -16.147 1.00 52.94 253 LEU A C 1
ATOM 2005 O O . LEU A 1 253 ? 18.790 12.691 -15.742 1.00 52.94 253 LEU A O 1
ATOM 2009 N N . LYS A 1 254 ? 19.037 14.563 -16.950 1.00 48.34 254 LYS A N 1
ATOM 2010 C CA . LYS A 1 254 ? 20.392 14.265 -17.427 1.00 48.34 254 LYS A CA 1
ATOM 2011 C C . LYS A 1 254 ? 21.340 14.115 -16.225 1.00 48.34 254 LYS A C 1
ATOM 2013 O O . LYS A 1 254 ? 21.514 15.078 -15.482 1.00 48.34 254 LYS A O 1
ATOM 2018 N N . GLY A 1 255 ? 21.982 12.953 -16.065 1.00 53.09 255 GLY A N 1
ATOM 2019 C CA . GLY A 1 255 ? 23.006 12.734 -15.028 1.00 53.09 255 GLY A CA 1
ATOM 2020 C C . GLY A 1 255 ? 22.653 11.779 -13.879 1.00 53.09 255 GLY A C 1
ATOM 2021 O O . GLY A 1 255 ? 23.425 11.705 -12.931 1.00 53.09 255 GLY A O 1
ATOM 2022 N N . ASP A 1 256 ? 21.573 11.000 -13.974 1.00 53.53 256 ASP A N 1
ATOM 2023 C CA . ASP A 1 256 ? 21.098 10.054 -12.941 1.00 53.53 256 ASP A CA 1
ATOM 2024 C C . ASP A 1 256 ? 22.001 8.825 -12.675 1.00 53.53 256 ASP A C 1
ATOM 2026 O O . ASP A 1 256 ? 21.554 7.832 -12.093 1.00 53.53 256 ASP A O 1
ATOM 2030 N N . LYS A 1 257 ? 23.289 8.847 -13.050 1.00 60.69 257 LYS A N 1
ATOM 2031 C CA . LYS A 1 257 ? 24.205 7.866 -12.453 1.00 60.69 257 LYS A CA 1
ATOM 2032 C C . LYS A 1 257 ? 24.311 8.223 -10.971 1.00 60.69 257 LYS A C 1
ATOM 2034 O O . LYS A 1 257 ? 24.680 9.362 -10.676 1.00 60.69 257 LYS A O 1
ATOM 2039 N N . PRO A 1 258 ? 24.020 7.285 -10.046 1.00 65.12 258 PRO A N 1
ATOM 2040 C CA . PRO A 1 258 ? 24.216 7.556 -8.634 1.00 65.12 258 PRO A CA 1
ATOM 2041 C C . PRO A 1 258 ? 25.651 8.059 -8.449 1.00 65.12 258 PRO A C 1
ATOM 2043 O O 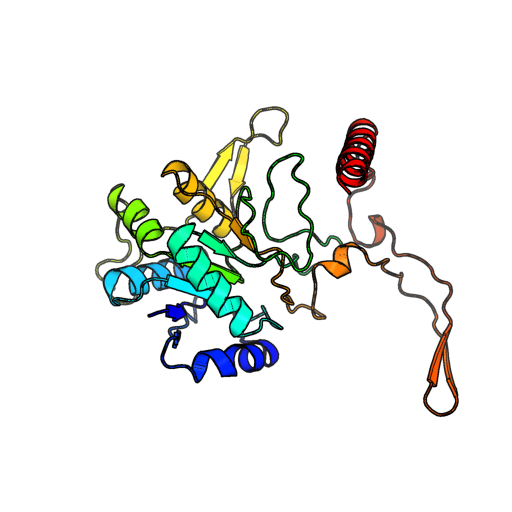. PRO A 1 258 ? 26.547 7.516 -9.113 1.00 65.12 258 PRO A O 1
ATOM 2046 N N . PRO A 1 259 ? 25.892 9.080 -7.606 1.00 76.00 259 PRO A N 1
ATOM 2047 C CA . PRO A 1 259 ? 27.244 9.501 -7.272 1.00 76.00 259 PRO A CA 1
ATOM 2048 C C . PRO A 1 259 ? 28.107 8.282 -6.946 1.00 76.00 259 PRO A C 1
ATOM 2050 O O . PRO A 1 259 ? 27.602 7.297 -6.406 1.00 76.00 259 PRO A O 1
ATOM 2053 N N . ARG A 1 260 ? 29.399 8.327 -7.277 1.00 80.56 260 ARG A N 1
ATOM 2054 C CA . ARG A 1 260 ? 30.311 7.189 -7.079 1.00 80.56 260 ARG A CA 1
ATOM 2055 C C . ARG A 1 260 ? 30.216 6.606 -5.662 1.00 80.56 260 ARG A C 1
ATOM 2057 O O . ARG A 1 260 ? 30.189 5.394 -5.513 1.00 80.56 260 ARG A O 1
ATOM 2064 N N . GLU A 1 261 ? 30.067 7.464 -4.659 1.00 79.56 261 GLU A N 1
ATOM 2065 C CA . GLU A 1 261 ? 29.861 7.086 -3.256 1.00 79.56 261 GLU A CA 1
ATOM 2066 C C . GLU A 1 261 ? 28.618 6.201 -3.049 1.00 79.56 261 GLU A C 1
ATOM 2068 O O . GLU A 1 261 ? 28.672 5.205 -2.334 1.00 79.56 261 GLU A O 1
ATOM 2073 N N . ILE A 1 262 ? 27.506 6.509 -3.722 1.00 80.25 262 ILE A N 1
ATOM 2074 C CA . ILE A 1 262 ? 26.277 5.705 -3.679 1.00 80.25 262 ILE A CA 1
ATOM 2075 C C . ILE A 1 262 ? 26.470 4.369 -4.405 1.00 80.25 262 ILE A C 1
ATOM 2077 O O . ILE A 1 262 ? 25.982 3.344 -3.939 1.00 80.25 262 ILE A O 1
ATOM 2081 N N . GLN A 1 263 ? 27.209 4.350 -5.518 1.00 78.69 263 GLN A N 1
ATOM 2082 C CA . GLN A 1 263 ? 27.532 3.098 -6.214 1.00 78.69 263 GLN A CA 1
ATOM 2083 C C . GLN A 1 263 ? 28.409 2.187 -5.346 1.00 78.69 263 GLN A C 1
ATOM 2085 O O . GLN A 1 263 ? 28.116 1.003 -5.214 1.00 78.69 263 GLN A O 1
ATOM 2090 N N . GLU A 1 264 ? 29.442 2.740 -4.709 1.00 83.88 264 GLU A N 1
ATOM 2091 C CA . GLU A 1 264 ? 30.303 2.011 -3.771 1.00 83.88 264 GLU A CA 1
ATOM 2092 C C . GLU A 1 264 ? 29.501 1.487 -2.569 1.00 83.88 264 GLU A C 1
ATOM 2094 O O . GLU A 1 264 ? 29.709 0.347 -2.148 1.00 83.88 264 GLU A O 1
ATOM 2099 N N . ARG A 1 265 ? 28.530 2.265 -2.069 1.00 83.25 265 ARG A N 1
ATOM 2100 C CA . ARG A 1 265 ? 27.594 1.836 -1.017 1.00 83.25 265 ARG A CA 1
ATOM 2101 C C . ARG A 1 265 ? 26.728 0.656 -1.469 1.00 83.25 265 ARG A C 1
ATOM 2103 O O . ARG A 1 265 ? 26.629 -0.319 -0.732 1.00 83.25 265 ARG A O 1
ATOM 2110 N N . PHE A 1 266 ? 26.172 0.687 -2.683 1.00 84.12 266 PHE A N 1
ATOM 2111 C CA . PHE A 1 266 ? 25.414 -0.447 -3.230 1.00 84.12 266 PHE A CA 1
ATOM 2112 C C . PHE A 1 266 ? 26.268 -1.706 -3.398 1.00 84.12 266 PHE A C 1
ATOM 2114 O O . PHE A 1 266 ? 25.825 -2.793 -3.041 1.00 84.12 266 PHE A O 1
ATOM 2121 N N . GLU A 1 267 ? 27.489 -1.581 -3.918 1.00 84.19 267 GLU A N 1
ATOM 2122 C CA . GLU A 1 267 ? 28.393 -2.725 -4.081 1.00 84.19 267 GLU A CA 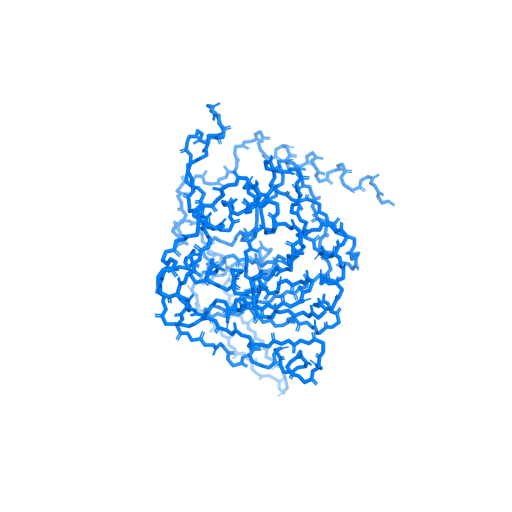1
ATOM 2123 C C . GLU A 1 267 ? 28.825 -3.318 -2.735 1.00 84.19 267 GLU A C 1
ATOM 2125 O O . GLU A 1 267 ? 28.954 -4.535 -2.608 1.00 84.19 267 GLU A O 1
ATOM 2130 N N . LYS A 1 268 ? 29.006 -2.476 -1.711 1.00 84.56 268 LYS A N 1
ATOM 2131 C CA . LYS A 1 268 ? 29.249 -2.930 -0.340 1.00 84.56 268 LYS A CA 1
ATOM 2132 C C . LYS A 1 268 ? 28.054 -3.720 0.203 1.00 84.56 268 LYS A C 1
ATOM 2134 O O . LYS A 1 268 ? 28.250 -4.845 0.649 1.00 84.56 268 LYS A O 1
ATOM 2139 N N . LEU A 1 269 ? 26.841 -3.170 0.096 1.00 82.50 269 LEU A N 1
ATOM 2140 C CA . LEU A 1 269 ? 25.616 -3.832 0.560 1.00 82.50 269 LEU A CA 1
ATOM 2141 C C . LEU A 1 269 ? 25.409 -5.186 -0.126 1.00 82.50 269 LEU A C 1
ATOM 2143 O O . LEU A 1 269 ? 25.124 -6.166 0.549 1.00 82.50 269 LEU A O 1
ATOM 2147 N N . LYS A 1 270 ? 25.630 -5.269 -1.447 1.00 80.88 270 LYS A N 1
ATOM 2148 C CA . LYS A 1 270 ? 25.540 -6.536 -2.192 1.00 80.88 270 LYS A CA 1
ATOM 2149 C C . LYS A 1 270 ? 26.473 -7.611 -1.637 1.00 80.88 270 LYS A C 1
ATOM 2151 O O . LYS A 1 270 ? 26.040 -8.750 -1.486 1.00 80.88 270 LYS A O 1
ATOM 2156 N N . LYS A 1 271 ? 27.734 -7.262 -1.350 1.00 76.50 271 LYS A N 1
ATOM 2157 C CA . LYS A 1 271 ? 28.718 -8.202 -0.784 1.00 76.50 271 LYS A CA 1
ATOM 2158 C C . LYS A 1 271 ? 28.301 -8.682 0.600 1.00 76.50 271 LYS A C 1
ATOM 2160 O O . LYS A 1 271 ? 28.334 -9.875 0.850 1.00 76.50 271 LYS A O 1
ATOM 2165 N N . GLU A 1 272 ? 27.848 -7.764 1.451 1.00 78.94 272 GLU A N 1
ATOM 2166 C CA . GLU A 1 272 ? 27.389 -8.094 2.804 1.00 78.94 272 GLU A CA 1
ATOM 2167 C C . GLU A 1 272 ? 26.190 -9.051 2.797 1.00 78.94 272 GLU A C 1
ATOM 2169 O O . GLU A 1 272 ? 26.112 -9.907 3.667 1.00 78.94 272 GLU A O 1
ATOM 2174 N N . THR A 1 273 ? 25.292 -8.966 1.809 1.00 69.25 273 THR A N 1
ATOM 2175 C CA . THR A 1 273 ? 24.215 -9.959 1.629 1.00 69.25 273 THR A CA 1
ATOM 2176 C C . THR A 1 273 ? 24.679 -11.286 1.029 1.00 69.25 273 THR A C 1
ATOM 2178 O O . THR A 1 273 ? 24.096 -12.310 1.350 1.00 69.25 273 THR A O 1
ATOM 2181 N N . ALA A 1 274 ? 25.703 -11.292 0.171 1.00 67.12 274 ALA A N 1
ATOM 2182 C CA . ALA A 1 274 ? 26.188 -12.515 -0.478 1.00 67.12 274 ALA A CA 1
ATOM 2183 C C . ALA A 1 274 ? 27.005 -13.424 0.460 1.00 67.12 274 ALA A C 1
ATOM 2185 O O . ALA A 1 274 ? 27.131 -14.611 0.188 1.00 67.12 274 ALA A O 1
ATOM 2186 N N . ASP A 1 275 ? 27.551 -12.873 1.549 1.00 55.84 275 ASP A N 1
ATOM 2187 C CA . ASP A 1 275 ? 28.333 -13.606 2.557 1.00 55.84 275 ASP A CA 1
ATOM 2188 C C . ASP A 1 275 ? 27.457 -14.222 3.681 1.00 55.84 275 ASP A C 1
ATOM 2190 O O . ASP A 1 275 ? 27.991 -14.740 4.665 1.00 55.84 275 ASP A O 1
ATOM 2194 N N . VAL A 1 276 ? 26.122 -14.134 3.576 1.00 54.97 276 VAL A N 1
ATOM 2195 C CA . VAL A 1 276 ? 25.153 -14.645 4.574 1.00 54.97 276 VAL A CA 1
ATOM 2196 C C . VAL A 1 276 ? 24.509 -15.983 4.148 1.00 54.97 276 VAL A C 1
ATOM 2198 O O . VAL A 1 276 ? 23.823 -16.604 4.961 1.00 54.97 276 VAL A O 1
ATOM 2201 N N . ASP A 1 277 ? 24.807 -16.464 2.935 1.00 43.81 277 ASP A N 1
ATOM 2202 C CA . ASP A 1 277 ? 24.431 -17.792 2.409 1.00 43.81 277 ASP A CA 1
ATOM 2203 C C . ASP A 1 277 ? 25.566 -18.829 2.545 1.00 43.81 277 ASP A C 1
ATOM 2205 O O . ASP A 1 277 ? 25.257 -20.033 2.724 1.00 43.81 277 ASP A O 1
#

Nearest PDB structures (foldseek):
  2c0n-assembly1_A-2  TM=7.263E-01  e=7.423E-07  Sulfolobus turreted icosahedral virus 1
  2yc3-assembly1_A-2  TM=5.329E-01  e=9.797E-05  Arabidopsis thaliana
  4nal-assembly1_A-2  TM=5.061E-01  e=9.797E-05  Arabidopsis thaliana
  6xhs-assembly1_B  TM=5.262E-01  e=6.586E-04  Staphylococcus aureus
  3f1c-assembly1_B  TM=4.552E-01  e=1.126E-03  Listeria monocytogenes serotype 4b str. F2365

pLDDT: mean 91.42, std 10.61, range [43.81, 98.94]

InterPro domains:
  IPR029044 Nucleotide-diphospho-sugar transferases [G3DSA:3.90.550.10] (41-215)
  IPR029044 Nucleotide-diphospho-sugar transferases [SSF53448] (51-210)